Protein AF-A0AA40KAR6-F1 (afdb_monomer)

Secondary structure (DSSP, 8-state):
--EE-STHHHHSHHHHB--GGG-TT-GGGB-SSSTTPBPP-TTSEEBP-S--EEE--TTT--SSEEE-HHHHHHHHHHHHHHHHS--EEES--S--SSS--S-HHHHHHHTT-S-HHHHHHHHHHHHHTSSSEEE--TTGGGTPPPSSTT-GGGGGG----GGGGSSSSHHHHHHHHHHHHHHHHTT-HHHHS--EEEEEE-GGGTT-EEEEEE-SSSSPEEEEEE-SSSPPSSS-EE-TT-TTTTSS--EETTTTEE--TTTTTEE---TT-EEEEE----

Solvent-accessible surface area (backbone atoms only — not comparable to full-atom values): 16165 Å² total; per-residue (Å²): 134,68,49,44,88,60,72,49,73,78,80,41,32,84,56,35,31,53,58,28,92,82,35,81,90,42,74,69,20,38,42,95,90,42,91,88,37,69,49,75,30,88,92,38,43,28,53,27,55,86,56,69,43,71,32,71,38,90,87,83,68,48,70,68,39,78,38,33,53,34,52,55,50,51,49,53,51,48,53,48,38,67,73,77,39,61,58,80,41,61,89,49,65,82,58,51,86,70,84,89,47,51,43,64,37,47,46,37,48,77,68,70,46,83,59,49,70,45,52,49,52,30,52,50,50,52,49,60,69,38,71,44,41,66,48,78,45,87,44,52,57,39,42,38,67,62,83,56,68,89,43,55,83,43,53,77,73,52,73,73,63,65,69,65,38,71,69,82,44,69,27,32,52,38,31,54,50,46,53,50,45,52,58,45,36,79,68,39,66,24,52,76,34,79,44,71,48,78,75,38,64,40,60,94,61,76,49,32,34,39,30,33,38,24,23,86,62,96,50,32,35,38,40,39,38,27,71,39,98,54,57,53,76,74,80,45,44,73,55,67,87,55,85,68,40,88,47,73,66,31,26,37,63,87,80,71,37,79,37,61,42,92,46,59,55,43,40,67,46,48,38,40,33,64,49,42,33,30,54,68,77,136

Structure (mmCIF, N/CA/C/O backbone):
data_AF-A0AA40KAR6-F1
#
_entry.id   AF-A0AA40KAR6-F1
#
loop_
_atom_site.group_PDB
_atom_site.id
_atom_site.type_symbol
_atom_site.label_atom_id
_atom_site.label_alt_id
_atom_site.label_comp_id
_atom_site.label_asym_id
_atom_site.label_entity_id
_atom_site.label_seq_id
_atom_site.pdbx_PDB_ins_code
_atom_site.Cartn_x
_atom_site.Cartn_y
_atom_site.Cartn_z
_atom_site.occupancy
_atom_site.B_iso_or_equiv
_atom_site.auth_seq_id
_atom_site.auth_comp_id
_atom_site.auth_asym_id
_atom_site.auth_atom_id
_atom_site.pdbx_PDB_model_num
ATOM 1 N N . MET A 1 1 ? 17.060 -11.496 -14.391 1.00 62.03 1 MET A N 1
ATOM 2 C CA . MET A 1 1 ? 18.210 -10.588 -14.177 1.00 62.03 1 MET A CA 1
ATOM 3 C C . MET A 1 1 ? 19.074 -10.667 -15.422 1.00 62.03 1 MET A C 1
ATOM 5 O O . MET A 1 1 ? 19.171 -11.754 -15.950 1.00 62.03 1 MET A O 1
ATOM 9 N N . ALA A 1 2 ? 19.630 -9.578 -15.951 1.00 75.81 2 ALA A N 1
ATOM 10 C CA . ALA A 1 2 ? 20.396 -9.652 -17.203 1.00 75.81 2 ALA A CA 1
ATOM 11 C C . ALA A 1 2 ? 21.908 -9.824 -16.958 1.00 75.81 2 ALA A C 1
ATOM 13 O O . ALA A 1 2 ? 22.573 -10.569 -17.665 1.00 75.81 2 ALA A O 1
ATOM 14 N N . PHE A 1 3 ? 22.475 -9.224 -15.923 1.00 84.75 3 PHE A N 1
ATOM 15 C CA . PHE A 1 3 ? 23.925 -9.221 -15.693 1.00 84.75 3 PHE A CA 1
ATOM 16 C C . PHE A 1 3 ? 24.245 -9.419 -14.210 1.00 84.75 3 PHE A C 1
ATOM 18 O O . PHE A 1 3 ? 23.369 -9.246 -13.360 1.00 84.75 3 PHE A O 1
ATOM 25 N N . GLY A 1 4 ? 25.473 -9.840 -13.907 1.00 84.50 4 GLY A N 1
ATOM 26 C CA . GLY A 1 4 ? 25.917 -10.183 -12.554 1.00 84.50 4 GLY A CA 1
ATOM 27 C C . GLY A 1 4 ? 27.333 -9.702 -12.230 1.00 84.50 4 GLY A C 1
ATOM 28 O O . GLY A 1 4 ? 28.161 -9.490 -13.115 1.00 84.50 4 GLY A O 1
ATOM 29 N N . HIS A 1 5 ? 27.598 -9.529 -10.933 1.00 85.44 5 HIS A N 1
ATOM 30 C CA . HIS A 1 5 ? 28.912 -9.218 -10.350 1.00 85.44 5 HIS A CA 1
ATOM 31 C C . HIS A 1 5 ? 29.310 -10.257 -9.292 1.00 85.44 5 HIS A C 1
ATOM 33 O O . HIS A 1 5 ? 29.862 -9.949 -8.236 1.00 85.44 5 HIS A O 1
ATOM 39 N N . ASP A 1 6 ? 28.987 -11.510 -9.560 1.00 87.56 6 ASP A N 1
ATOM 40 C CA . ASP A 1 6 ? 29.194 -12.626 -8.653 1.00 87.56 6 ASP A CA 1
ATOM 41 C C . ASP A 1 6 ? 30.581 -13.286 -8.849 1.00 87.56 6 ASP A C 1
ATOM 43 O O . ASP A 1 6 ? 31.326 -12.943 -9.775 1.00 87.56 6 ASP A O 1
ATOM 47 N N . PRO A 1 7 ? 30.980 -14.218 -7.963 1.00 91.06 7 PRO A N 1
ATOM 48 C CA . PRO A 1 7 ? 32.263 -14.910 -8.068 1.00 91.06 7 PRO A CA 1
ATOM 49 C C . PRO A 1 7 ? 32.433 -15.796 -9.313 1.00 91.06 7 PRO A C 1
ATOM 51 O O . PRO A 1 7 ? 33.578 -16.049 -9.700 1.00 91.06 7 PRO A O 1
ATOM 54 N N . TYR A 1 8 ? 31.356 -16.264 -9.962 1.00 90.94 8 TYR A N 1
ATOM 55 C CA . TYR A 1 8 ? 31.450 -17.193 -11.098 1.00 90.94 8 TYR A CA 1
ATOM 56 C C . TYR A 1 8 ? 32.102 -16.569 -12.326 1.00 90.94 8 TYR A C 1
ATOM 58 O O . TYR A 1 8 ? 32.695 -17.297 -13.125 1.00 90.94 8 TYR A O 1
ATOM 66 N N . ARG A 1 9 ? 32.150 -15.235 -12.405 1.00 91.12 9 ARG A N 1
ATOM 67 C CA . ARG A 1 9 ? 32.967 -14.521 -13.395 1.00 91.12 9 ARG A CA 1
ATOM 68 C C . ARG A 1 9 ? 34.464 -14.863 -13.334 1.00 91.12 9 ARG A C 1
ATOM 70 O O . ARG A 1 9 ? 35.171 -14.668 -14.314 1.00 91.12 9 ARG A O 1
ATOM 77 N N . HIS A 1 10 ? 34.959 -15.372 -12.206 1.00 91.69 10 HIS A N 1
ATOM 78 C CA . HIS A 1 10 ? 36.377 -15.714 -12.030 1.00 91.69 10 HIS A CA 1
ATOM 79 C C . HIS A 1 10 ? 36.638 -17.217 -12.046 1.00 91.69 10 HIS A C 1
ATOM 81 O O . HIS A 1 10 ? 37.692 -17.647 -12.503 1.00 91.69 10 HIS A O 1
ATOM 87 N N . ILE A 1 11 ? 35.693 -18.014 -11.544 1.00 91.31 11 ILE A N 1
ATOM 88 C CA . ILE A 1 11 ? 35.909 -19.452 -11.315 1.00 91.31 11 ILE A CA 1
ATOM 89 C C . ILE A 1 11 ? 35.254 -20.353 -12.366 1.00 91.31 11 ILE A C 1
ATOM 91 O O . ILE A 1 11 ? 35.707 -21.475 -12.565 1.00 91.31 11 ILE A O 1
ATOM 95 N N . ALA A 1 12 ? 34.198 -19.889 -13.040 1.00 90.81 12 ALA A N 1
ATOM 96 C CA . ALA A 1 12 ? 33.416 -20.707 -13.967 1.00 90.81 12 ALA A CA 1
ATOM 97 C C . ALA A 1 12 ? 32.791 -19.857 -15.087 1.00 90.81 12 ALA A C 1
ATOM 99 O O . ALA A 1 12 ? 31.635 -20.059 -15.463 1.00 90.81 12 ALA A O 1
ATOM 100 N N . TYR A 1 13 ? 33.561 -18.903 -15.628 1.00 93.12 13 TYR A N 1
ATOM 101 C CA . TYR A 1 13 ? 33.047 -17.870 -16.533 1.00 93.12 13 TYR A CA 1
ATOM 102 C C . TYR A 1 13 ? 32.235 -18.451 -17.690 1.00 93.12 13 TYR A C 1
ATOM 104 O O . TYR A 1 13 ? 31.084 -18.089 -17.863 1.00 93.12 13 TYR A O 1
ATOM 112 N N . GLN A 1 14 ? 32.788 -19.401 -18.444 1.00 91.62 14 GLN A N 1
ATOM 113 C CA . GLN A 1 14 ? 32.118 -19.954 -19.627 1.00 91.62 14 GLN A CA 1
ATOM 114 C C . GLN A 1 14 ? 30.853 -20.764 -19.306 1.00 91.62 14 GLN A C 1
ATOM 116 O O . GLN A 1 14 ? 30.063 -21.023 -20.206 1.00 91.62 14 GLN A O 1
ATOM 121 N N . GLN A 1 15 ? 30.650 -21.179 -18.052 1.00 91.38 15 GLN A N 1
ATOM 122 C CA . GLN A 1 15 ? 29.442 -21.903 -17.645 1.00 91.38 15 GLN A CA 1
ATOM 123 C C . GLN A 1 15 ? 28.295 -20.954 -17.280 1.00 91.38 15 GLN A C 1
ATOM 125 O O . GLN A 1 15 ? 27.135 -21.282 -17.519 1.00 91.38 15 GLN A O 1
ATOM 130 N N . PHE A 1 16 ? 28.615 -19.789 -16.710 1.00 93.19 16 PHE A N 1
ATOM 131 C CA . PHE A 1 16 ? 27.631 -18.855 -16.152 1.00 93.19 16 PHE A CA 1
ATOM 132 C C . PHE A 1 16 ? 27.478 -17.563 -16.950 1.00 93.19 16 PHE A C 1
ATOM 134 O O . PHE A 1 16 ? 26.395 -16.990 -17.012 1.00 93.19 16 PHE A O 1
ATOM 141 N N . HIS A 1 17 ? 28.542 -17.110 -17.596 1.00 94.75 17 HIS A N 1
ATOM 142 C CA . HIS A 1 17 ? 28.600 -15.843 -18.303 1.00 94.75 17 HIS A CA 1
ATOM 143 C C . HIS A 1 17 ? 29.025 -16.039 -19.756 1.00 94.75 17 HIS A C 1
ATOM 145 O O . HIS A 1 17 ? 29.514 -17.092 -20.187 1.00 94.75 17 HIS A O 1
ATOM 151 N N . LEU A 1 18 ? 28.806 -14.994 -20.537 1.00 93.38 18 LEU A N 1
ATOM 152 C CA . LEU A 1 18 ? 29.272 -14.903 -21.907 1.00 93.38 18 LEU A CA 1
ATOM 153 C C . LEU A 1 18 ? 29.832 -13.518 -22.177 1.00 93.38 18 LEU A C 1
ATOM 155 O O . LEU A 1 18 ? 29.497 -12.556 -21.486 1.00 93.38 18 LEU A O 1
ATOM 159 N N . ARG A 1 19 ? 30.639 -13.429 -23.235 1.00 92.00 19 ARG A N 1
ATOM 160 C CA . ARG A 1 19 ? 31.070 -12.156 -23.816 1.00 92.00 19 ARG A CA 1
ATOM 161 C C . ARG A 1 19 ? 30.322 -11.963 -25.128 1.00 92.00 19 ARG A C 1
ATOM 163 O O . ARG A 1 19 ? 30.767 -12.489 -26.148 1.00 92.00 19 ARG A O 1
ATOM 170 N N . PRO A 1 20 ? 29.209 -11.210 -25.137 1.00 92.62 20 PRO A N 1
ATOM 171 C CA . PRO A 1 20 ? 28.358 -11.111 -26.315 1.00 92.62 20 PRO A CA 1
ATOM 172 C C . PRO A 1 20 ? 29.084 -10.714 -27.616 1.00 92.62 20 PRO A C 1
ATOM 174 O O . PRO A 1 20 ? 28.835 -11.353 -28.636 1.00 92.62 20 PRO A O 1
ATOM 177 N N . PRO A 1 21 ? 30.057 -9.771 -27.619 1.00 90.81 21 PRO A N 1
ATOM 178 C CA . PRO A 1 21 ? 30.789 -9.424 -28.842 1.00 90.81 21 PRO A CA 1
ATOM 179 C C . PRO A 1 21 ? 31.661 -10.549 -29.416 1.00 90.81 21 PRO A C 1
ATOM 181 O O . PRO A 1 21 ? 32.015 -10.500 -30.590 1.00 90.81 21 PRO A O 1
ATOM 184 N N . THR A 1 22 ? 32.047 -11.539 -28.605 1.00 92.00 22 THR A N 1
ATOM 185 C CA . THR A 1 22 ? 32.903 -12.655 -29.039 1.00 92.00 22 THR A CA 1
ATOM 186 C C . THR A 1 22 ? 32.115 -13.926 -29.345 1.00 92.00 22 THR A C 1
ATOM 188 O O . THR A 1 22 ? 32.706 -14.918 -29.756 1.00 92.00 22 THR A O 1
ATOM 191 N N . GLU A 1 23 ? 30.799 -13.916 -29.131 1.00 92.75 23 GLU A N 1
ATOM 192 C CA . GLU A 1 23 ? 29.922 -15.079 -29.287 1.00 92.75 23 GLU A CA 1
ATOM 193 C C . GLU A 1 23 ? 28.696 -14.743 -30.161 1.00 92.75 23 GLU A C 1
ATOM 195 O O . GLU A 1 23 ? 27.560 -14.859 -29.699 1.00 92.75 23 GLU A O 1
ATOM 200 N N . PRO A 1 24 ? 28.886 -14.310 -31.423 1.00 89.94 24 PRO A N 1
ATOM 201 C CA . PRO A 1 24 ? 27.789 -13.859 -32.286 1.00 89.94 24 PRO A CA 1
ATOM 202 C C . PRO A 1 24 ? 26.803 -14.976 -32.662 1.00 89.94 24 PRO A C 1
ATOM 204 O O . PRO A 1 24 ? 25.654 -14.704 -32.979 1.00 89.94 24 PRO A O 1
ATOM 207 N N . ASP A 1 25 ? 27.214 -16.241 -32.595 1.00 90.62 25 ASP A N 1
ATOM 208 C CA . ASP A 1 25 ? 26.329 -17.372 -32.898 1.00 90.62 25 ASP A CA 1
ATOM 209 C C . ASP A 1 25 ? 25.508 -17.829 -31.681 1.00 90.62 25 ASP A C 1
ATOM 211 O O . ASP A 1 25 ? 24.681 -18.733 -31.794 1.00 90.62 25 ASP A O 1
ATOM 215 N N . ASN A 1 26 ? 25.729 -17.226 -30.506 1.00 90.44 26 ASN A N 1
ATOM 216 C CA . ASN A 1 26 ? 24.999 -17.546 -29.287 1.00 90.44 26 ASN A CA 1
ATOM 217 C C . ASN A 1 26 ? 23.752 -16.647 -29.161 1.00 90.44 26 ASN A C 1
ATOM 219 O O . ASN A 1 26 ? 23.899 -15.434 -29.003 1.00 90.44 26 ASN A O 1
ATOM 223 N N . PRO A 1 27 ? 22.527 -17.207 -29.162 1.00 90.38 27 PRO A N 1
ATOM 224 C CA . PRO A 1 27 ? 21.303 -16.447 -28.914 1.00 90.38 27 PRO A CA 1
ATOM 225 C C . PRO A 1 27 ? 21.329 -15.600 -27.633 1.00 90.38 27 PRO A C 1
ATOM 227 O O . PRO A 1 27 ? 20.766 -14.508 -27.626 1.00 90.38 27 PRO A O 1
ATOM 230 N N . ASP A 1 28 ? 22.025 -16.044 -26.579 1.00 91.00 28 ASP A N 1
ATOM 231 C CA . ASP A 1 28 ? 22.147 -15.287 -25.325 1.00 91.00 28 ASP A CA 1
ATOM 232 C C . ASP A 1 28 ? 22.946 -13.985 -25.468 1.00 91.00 28 ASP A C 1
ATOM 234 O O . ASP A 1 28 ? 22.913 -13.158 -24.553 1.00 91.00 28 ASP A O 1
ATOM 238 N N . SER A 1 29 ? 23.665 -13.788 -26.580 1.00 92.25 29 SER A N 1
ATOM 239 C CA . SER A 1 29 ? 24.416 -12.564 -26.8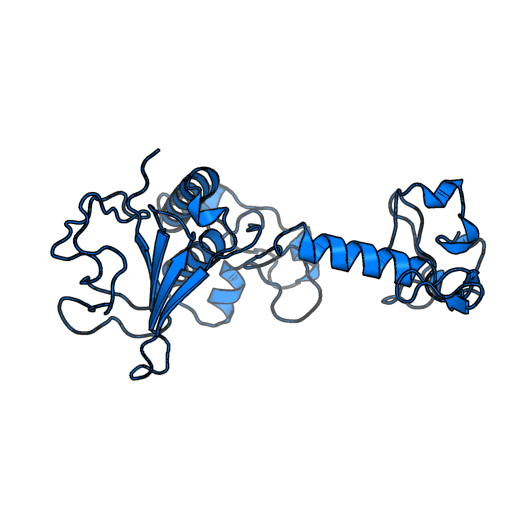83 1.00 92.25 29 SER A CA 1
ATOM 240 C C . SER A 1 29 ? 23.518 -11.390 -27.261 1.00 92.25 29 SER A C 1
ATOM 242 O O . SER A 1 29 ? 24.000 -10.260 -27.310 1.00 92.25 29 SER A O 1
ATOM 244 N N . TYR A 1 30 ? 22.229 -11.621 -27.510 1.00 91.00 30 TYR A N 1
ATOM 245 C CA . TYR A 1 30 ? 21.322 -10.617 -28.059 1.00 91.00 30 TYR A CA 1
ATOM 246 C C . TYR A 1 30 ? 20.224 -10.210 -27.077 1.00 91.00 30 TYR A C 1
ATOM 248 O O . TYR A 1 30 ? 19.789 -10.993 -26.234 1.00 91.00 30 TYR A O 1
ATOM 256 N N . GLN A 1 31 ? 19.809 -8.946 -27.154 1.00 85.38 31 GLN A N 1
ATOM 257 C CA . GLN A 1 31 ? 18.706 -8.407 -26.365 1.00 85.38 31 GLN A CA 1
ATOM 258 C C . GLN A 1 31 ? 17.380 -9.054 -26.791 1.00 85.38 31 GLN A C 1
ATOM 260 O O . GLN A 1 31 ? 17.173 -9.370 -27.962 1.00 85.38 31 GLN A O 1
ATOM 265 N N . SER A 1 32 ? 16.476 -9.267 -25.834 1.00 78.44 32 SER A N 1
ATOM 266 C CA . SER A 1 32 ? 15.191 -9.938 -26.077 1.00 78.44 32 SER A CA 1
ATOM 267 C C . SER A 1 32 ? 14.148 -9.051 -26.763 1.00 78.44 32 SER A C 1
ATOM 269 O O . SER A 1 32 ? 13.213 -9.564 -27.370 1.00 78.44 32 SER A O 1
ATOM 271 N N . ASP A 1 33 ? 14.284 -7.734 -26.644 1.00 73.31 33 ASP A N 1
ATOM 272 C CA . ASP A 1 33 ? 13.344 -6.708 -27.106 1.00 73.31 33 ASP A CA 1
ATOM 273 C C . ASP A 1 33 ? 13.806 -5.991 -28.387 1.00 73.31 33 ASP A C 1
ATOM 275 O O . ASP A 1 33 ? 13.022 -5.273 -29.011 1.00 73.31 33 ASP A O 1
ATOM 279 N N . ALA A 1 34 ? 15.048 -6.220 -28.823 1.00 73.62 34 ALA A N 1
ATOM 280 C CA . ALA A 1 34 ? 15.631 -5.563 -29.984 1.00 73.62 34 ALA A CA 1
ATOM 281 C C . ALA A 1 34 ? 16.362 -6.547 -30.911 1.00 73.62 34 ALA A C 1
ATOM 283 O O . ALA A 1 34 ? 17.260 -7.292 -30.518 1.00 73.62 34 ALA A O 1
ATOM 284 N N . ASN A 1 35 ? 15.993 -6.532 -32.196 1.00 81.19 35 ASN A N 1
ATOM 285 C CA . ASN A 1 35 ? 16.528 -7.471 -33.178 1.00 81.19 35 ASN A CA 1
ATOM 286 C C . ASN A 1 35 ? 18.020 -7.217 -33.448 1.00 81.19 35 ASN A C 1
ATOM 288 O O . ASN A 1 35 ? 18.395 -6.140 -33.911 1.00 81.19 35 ASN A O 1
ATOM 292 N N . ARG A 1 36 ? 18.852 -8.244 -33.224 1.00 81.56 36 ARG A N 1
ATOM 293 C CA . ARG A 1 36 ? 20.312 -8.239 -33.451 1.00 81.56 36 ARG A CA 1
ATOM 294 C C . ARG A 1 36 ? 21.086 -7.180 -32.659 1.00 81.56 36 ARG A C 1
ATOM 296 O O . ARG A 1 36 ? 22.212 -6.850 -33.029 1.00 81.56 36 ARG A O 1
ATOM 303 N N . VAL A 1 37 ? 20.527 -6.677 -31.561 1.00 88.12 37 VAL A N 1
ATOM 304 C CA . VAL A 1 37 ? 21.262 -5.791 -30.652 1.00 88.12 37 VAL A CA 1
ATOM 305 C C . VAL A 1 37 ? 22.027 -6.644 -29.649 1.00 88.12 37 VAL A C 1
ATOM 307 O O . VAL A 1 37 ? 21.436 -7.455 -28.942 1.00 88.12 37 VAL A O 1
ATOM 310 N N . ILE A 1 38 ? 23.351 -6.490 -29.624 1.00 90.44 38 ILE A N 1
ATOM 311 C CA . ILE A 1 38 ? 24.234 -7.214 -28.707 1.00 90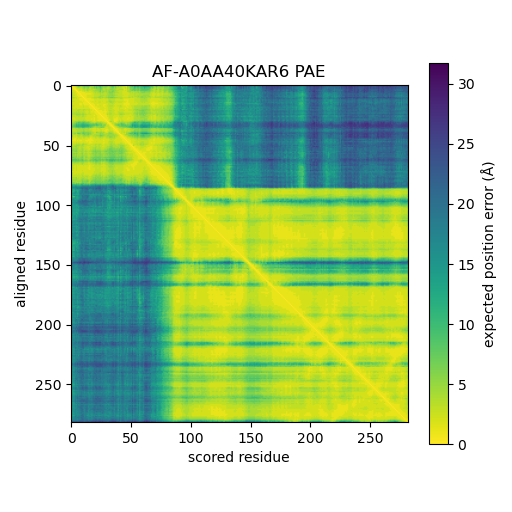.44 38 ILE A CA 1
ATOM 312 C C . ILE A 1 38 ? 24.001 -6.702 -27.283 1.00 90.44 38 ILE A C 1
ATOM 314 O O . ILE A 1 38 ? 23.936 -5.496 -27.056 1.00 90.44 38 ILE A O 1
ATOM 318 N N . ARG A 1 39 ? 23.896 -7.619 -26.321 1.00 89.44 39 ARG A N 1
ATOM 319 C CA . ARG A 1 39 ? 23.762 -7.276 -24.905 1.00 89.44 39 ARG A CA 1
ATOM 320 C C . ARG A 1 39 ? 25.033 -6.632 -24.382 1.00 89.44 39 ARG A C 1
ATOM 322 O O . ARG A 1 39 ? 26.135 -7.141 -24.576 1.00 89.44 39 ARG A O 1
ATOM 329 N N . ASP A 1 40 ? 24.855 -5.562 -23.635 1.00 83.75 40 ASP A N 1
ATOM 330 C CA . ASP A 1 40 ? 25.861 -5.003 -22.756 1.00 83.75 40 ASP A CA 1
ATOM 331 C C . ASP A 1 40 ? 25.630 -5.476 -21.313 1.00 83.75 40 ASP A C 1
ATOM 333 O O . ASP A 1 40 ? 24.564 -5.958 -20.920 1.00 83.75 40 ASP A O 1
ATOM 337 N N . GLY A 1 41 ? 26.697 -5.427 -20.522 1.00 78.88 41 GLY A N 1
ATOM 338 C CA . GLY A 1 41 ? 26.680 -5.882 -19.135 1.00 78.88 41 GLY A CA 1
ATOM 339 C C . GLY A 1 41 ? 26.312 -4.799 -18.119 1.00 78.88 41 GLY A C 1
ATOM 340 O O . GLY A 1 41 ? 26.227 -5.112 -16.937 1.00 78.88 41 GLY A O 1
ATOM 341 N N . PHE A 1 42 ? 26.142 -3.536 -18.544 1.00 79.75 42 PHE A N 1
ATOM 342 C CA . PHE A 1 42 ? 25.920 -2.368 -17.671 1.00 79.75 42 PHE A CA 1
ATOM 343 C C . PHE A 1 42 ? 26.844 -2.333 -16.436 1.00 79.75 42 PHE A C 1
ATOM 345 O O . PHE A 1 42 ? 26.407 -2.151 -15.302 1.00 79.75 42 PHE A O 1
ATOM 352 N N . GLY A 1 43 ? 28.144 -2.547 -16.656 1.00 78.25 43 GLY A N 1
ATOM 353 C CA . GLY A 1 43 ? 29.157 -2.634 -15.598 1.00 78.25 43 GLY A CA 1
ATOM 354 C C . GLY A 1 43 ? 29.415 -4.055 -15.084 1.00 78.25 43 GLY A C 1
ATOM 355 O O . GLY A 1 43 ? 30.526 -4.309 -14.631 1.00 78.25 43 GLY A O 1
ATOM 356 N N . GLY A 1 44 ? 28.461 -4.981 -15.230 1.00 86.31 44 GLY A N 1
ATOM 357 C CA . GLY A 1 44 ? 28.583 -6.405 -14.895 1.00 86.31 44 GLY A CA 1
ATOM 358 C C . GLY A 1 44 ? 28.858 -7.325 -16.091 1.00 86.31 44 GLY A C 1
ATOM 359 O O . GLY A 1 44 ? 29.166 -6.876 -17.193 1.00 86.31 44 GLY A O 1
ATOM 360 N N . GLU A 1 45 ? 28.734 -8.636 -15.864 1.00 91.38 45 GLU A N 1
ATOM 361 C CA . GLU A 1 45 ? 28.902 -9.675 -16.889 1.00 91.38 45 GLU A CA 1
ATOM 362 C C . GLU A 1 45 ? 27.538 -10.262 -17.304 1.00 91.38 45 GLU A C 1
ATOM 364 O O . GLU A 1 45 ? 26.765 -10.677 -16.430 1.00 91.38 45 GLU A O 1
ATOM 369 N N . PRO A 1 46 ? 27.212 -10.327 -18.609 1.00 93.06 46 PRO A N 1
ATOM 370 C CA . PRO A 1 46 ? 25.983 -10.952 -19.094 1.00 93.06 46 PRO A CA 1
ATOM 371 C C . PRO A 1 46 ? 25.890 -12.430 -18.703 1.00 93.06 46 PRO A C 1
ATOM 373 O O . PRO A 1 46 ? 26.838 -13.195 -18.882 1.00 93.06 46 PRO A O 1
ATOM 376 N N . TRP A 1 47 ? 24.730 -12.848 -18.194 1.00 93.94 47 TRP A N 1
ATOM 377 C CA . TRP A 1 47 ? 24.460 -14.256 -17.895 1.00 93.94 47 TRP A CA 1
ATOM 378 C C . TRP A 1 47 ? 24.197 -15.080 -19.154 1.00 93.94 47 TRP A C 1
ATOM 380 O O . TRP A 1 47 ? 23.490 -14.628 -20.062 1.00 93.94 47 TRP A O 1
ATOM 390 N N . ARG A 1 48 ? 24.716 -16.309 -19.138 1.00 93.06 48 ARG A N 1
ATOM 391 C CA . ARG A 1 48 ? 24.517 -17.364 -20.131 1.00 93.06 48 ARG A CA 1
ATOM 392 C C . ARG A 1 48 ? 23.463 -18.345 -19.650 1.00 93.06 48 ARG A C 1
ATOM 394 O O . ARG A 1 48 ? 23.644 -18.989 -18.623 1.00 93.06 48 ARG A O 1
ATOM 401 N N . TYR A 1 49 ? 22.388 -18.493 -20.397 1.00 92.06 49 TYR A N 1
ATOM 402 C CA . TYR A 1 49 ? 21.198 -19.232 -20.016 1.00 92.06 49 TYR A CA 1
ATOM 403 C C . TYR A 1 49 ? 21.006 -20.536 -20.779 1.00 92.06 49 TYR A C 1
ATOM 405 O O . TYR A 1 49 ? 20.632 -21.533 -20.166 1.00 92.06 49 TYR A O 1
ATOM 413 N N . ILE A 1 50 ? 21.298 -20.579 -22.077 1.00 90.31 50 ILE A N 1
ATOM 414 C CA . ILE A 1 50 ? 20.956 -21.748 -22.903 1.00 90.31 50 ILE A CA 1
ATOM 415 C C . ILE A 1 50 ? 22.033 -22.837 -22.919 1.00 90.31 50 ILE A C 1
ATOM 417 O O . ILE A 1 50 ? 21.787 -23.936 -23.410 1.00 90.31 50 ILE A O 1
ATOM 421 N N . GLN A 1 51 ? 23.229 -22.580 -22.383 1.00 88.75 51 GLN A N 1
ATOM 422 C CA . GLN A 1 51 ? 24.285 -23.593 -22.358 1.00 88.75 51 GLN A CA 1
ATOM 423 C C . GLN A 1 51 ? 23.990 -24.659 -21.310 1.00 88.75 51 GLN A C 1
ATOM 425 O O . GLN A 1 51 ? 23.951 -24.387 -20.111 1.00 88.75 51 GLN A O 1
ATOM 430 N N . SER A 1 52 ? 23.827 -25.888 -21.788 1.00 91.88 52 SER A N 1
ATOM 431 C CA . SER A 1 52 ? 23.770 -27.074 -20.945 1.00 91.88 52 SER A CA 1
ATOM 432 C C . SER A 1 52 ? 25.186 -27.525 -20.582 1.00 91.88 52 SER A C 1
ATOM 434 O O . SER A 1 52 ? 26.069 -27.579 -21.438 1.00 91.88 52 SER A O 1
ATOM 436 N N . THR A 1 53 ? 25.402 -27.857 -19.313 1.00 91.94 53 THR A N 1
ATOM 437 C CA . THR A 1 53 ? 26.669 -28.361 -18.777 1.00 91.94 53 THR A CA 1
ATOM 438 C C . THR A 1 53 ? 26.390 -29.641 -17.982 1.00 91.94 53 THR A C 1
ATOM 440 O O . THR A 1 53 ? 25.582 -29.595 -17.054 1.00 91.94 53 THR A O 1
ATOM 443 N N . PRO A 1 54 ? 27.028 -30.782 -18.307 1.00 93.75 54 PRO A N 1
ATOM 444 C CA . PRO A 1 54 ? 26.937 -31.993 -17.494 1.00 93.75 54 PRO A CA 1
ATOM 445 C C . PRO A 1 54 ? 27.607 -31.765 -16.135 1.00 93.75 54 PRO A C 1
ATOM 447 O O . PRO A 1 54 ? 28.830 -31.662 -16.052 1.00 93.75 54 PRO A O 1
ATOM 450 N N . THR A 1 55 ? 26.818 -31.648 -15.070 1.00 89.62 55 THR A N 1
ATOM 451 C CA . THR A 1 55 ? 27.325 -31.423 -13.708 1.00 89.62 55 THR A CA 1
ATOM 452 C C . THR A 1 55 ? 26.313 -31.917 -12.667 1.00 89.62 55 THR A C 1
ATOM 454 O O . THR A 1 55 ? 25.388 -32.661 -12.984 1.00 89.62 55 THR A O 1
ATOM 457 N N . TYR A 1 56 ? 26.537 -31.583 -11.403 1.00 89.94 56 TYR A N 1
ATOM 458 C CA . TYR A 1 56 ? 25.648 -31.877 -10.288 1.00 89.94 56 TYR A CA 1
ATOM 459 C C . TYR A 1 56 ? 24.350 -31.056 -10.367 1.00 89.94 56 TYR A C 1
ATOM 461 O O . TYR A 1 56 ? 24.392 -29.832 -10.514 1.00 89.94 56 TYR A O 1
ATOM 469 N N . HIS A 1 57 ? 23.198 -31.715 -10.232 1.00 89.19 57 HIS A N 1
ATOM 470 C CA . HIS A 1 57 ? 21.891 -31.073 -10.157 1.00 89.19 57 HIS A CA 1
ATOM 471 C C . HIS A 1 57 ? 21.610 -30.615 -8.720 1.00 89.19 57 HIS A C 1
ATOM 473 O O . HIS A 1 57 ? 21.405 -31.455 -7.842 1.00 89.19 57 HIS A O 1
ATOM 479 N N . PRO A 1 58 ? 21.521 -29.299 -8.453 1.00 84.69 58 PRO A N 1
ATOM 480 C CA . PRO A 1 58 ? 21.396 -28.794 -7.086 1.00 84.69 58 PRO A CA 1
ATOM 481 C C . PRO A 1 58 ? 20.083 -29.196 -6.404 1.00 84.69 58 PRO A C 1
ATOM 483 O O . PRO A 1 58 ? 20.052 -29.307 -5.186 1.00 84.69 58 PRO A O 1
ATOM 486 N N . GLU A 1 59 ? 19.030 -29.414 -7.202 1.00 85.31 59 GLU A N 1
ATOM 487 C CA . GLU A 1 59 ? 17.702 -29.924 -6.815 1.00 85.31 59 GLU A CA 1
ATOM 488 C C . GLU A 1 59 ? 17.700 -31.331 -6.202 1.00 85.31 59 GLU A C 1
ATOM 490 O O . GLU A 1 59 ? 17.361 -31.559 -5.044 1.00 85.31 59 GLU A O 1
ATOM 495 N N . THR A 1 60 ? 18.030 -32.300 -7.055 1.00 90.94 60 THR A N 1
ATOM 496 C CA . THR A 1 60 ? 17.873 -33.734 -6.804 1.00 90.94 60 THR A CA 1
ATOM 497 C C . THR A 1 60 ? 19.119 -34.375 -6.202 1.00 90.94 60 THR A C 1
ATOM 499 O O . THR A 1 60 ? 19.038 -35.472 -5.658 1.00 90.94 60 THR A O 1
ATOM 502 N N . GLY A 1 61 ? 20.274 -33.717 -6.312 1.00 91.12 61 GLY A N 1
ATOM 503 C CA . GLY A 1 61 ? 21.560 -34.268 -5.905 1.00 91.12 61 GLY A CA 1
ATOM 504 C C . GLY A 1 61 ? 22.221 -35.187 -6.935 1.00 91.12 61 GLY A C 1
ATOM 505 O O . GLY A 1 61 ? 23.281 -35.751 -6.666 1.00 91.12 61 GLY A O 1
ATOM 506 N N . GLU A 1 62 ? 21.623 -35.359 -8.114 1.00 94.00 62 GLU A N 1
ATOM 507 C CA . GLU A 1 62 ? 22.166 -36.236 -9.153 1.00 94.00 62 GLU A CA 1
ATOM 508 C C . GLU A 1 62 ? 23.438 -35.653 -9.780 1.00 94.00 62 GLU A C 1
ATOM 510 O O . GLU A 1 62 ? 23.503 -34.472 -10.117 1.00 94.00 62 GLU A O 1
ATOM 515 N N . GLY A 1 63 ? 24.466 -36.484 -9.955 1.00 91.50 63 GLY A N 1
ATOM 516 C CA . GLY A 1 63 ? 25.712 -36.102 -10.620 1.00 91.50 63 GLY A CA 1
ATOM 517 C C . GLY A 1 63 ? 25.668 -36.316 -12.134 1.00 91.50 63 GLY A C 1
ATOM 518 O O . GLY A 1 63 ? 24.985 -37.213 -12.619 1.00 91.50 63 GLY A O 1
ATOM 519 N N . HIS A 1 64 ? 26.472 -35.544 -12.873 1.00 90.19 64 HIS A N 1
ATOM 520 C CA . HIS A 1 64 ? 26.688 -35.705 -14.321 1.00 90.19 64 HIS A CA 1
ATOM 521 C C . HIS A 1 64 ? 25.427 -35.611 -15.202 1.00 90.19 64 HIS A C 1
ATOM 523 O O . HIS A 1 64 ? 25.398 -36.155 -16.307 1.00 90.19 64 HIS A O 1
ATOM 529 N N . VAL A 1 65 ? 24.411 -34.865 -14.770 1.00 93.94 65 VAL A N 1
ATOM 530 C CA . VAL A 1 65 ? 23.215 -34.596 -15.578 1.00 93.94 65 VAL A CA 1
ATOM 531 C C . VAL A 1 65 ? 23.316 -33.229 -16.265 1.00 93.94 65 VAL A C 1
ATOM 533 O O . VAL A 1 65 ? 23.974 -32.320 -15.747 1.00 93.94 65 VAL A O 1
ATOM 536 N N . PRO A 1 66 ? 22.715 -33.057 -17.456 1.00 94.31 66 PRO A N 1
ATOM 537 C CA . PRO A 1 66 ? 22.705 -31.772 -18.142 1.00 94.31 66 PRO A CA 1
ATOM 538 C C . PRO A 1 66 ? 21.897 -30.748 -17.341 1.00 94.31 66 PRO A C 1
ATOM 540 O O . PRO A 1 66 ? 20.698 -30.917 -17.129 1.00 94.31 66 PRO A O 1
ATOM 543 N N . VAL A 1 67 ? 22.548 -29.665 -16.924 1.00 93.81 67 VAL A N 1
ATOM 544 C CA . VAL A 1 67 ? 21.892 -28.518 -16.286 1.00 93.81 67 VAL A CA 1
ATOM 545 C C . VAL A 1 67 ? 22.319 -27.220 -16.952 1.00 93.81 67 VAL A C 1
ATOM 547 O O . VAL A 1 67 ? 23.433 -27.106 -17.456 1.00 93.81 67 VAL A O 1
ATOM 550 N N . HIS A 1 68 ? 21.438 -26.225 -16.918 1.00 94.88 68 HIS A N 1
ATOM 551 C CA . HIS A 1 68 ? 21.741 -24.848 -17.300 1.00 94.88 68 HIS A CA 1
ATOM 552 C C . HIS A 1 68 ? 22.214 -24.093 -16.048 1.00 94.88 68 HIS A C 1
ATOM 554 O O . HIS A 1 68 ? 21.367 -23.717 -15.227 1.00 94.88 68 HIS A O 1
ATOM 560 N N . PRO A 1 69 ? 23.533 -23.890 -15.836 1.00 92.69 69 PRO A N 1
ATOM 561 C CA . PRO A 1 69 ? 24.060 -23.482 -14.531 1.00 92.69 69 PRO A CA 1
ATOM 562 C C . PRO A 1 69 ? 23.478 -22.153 -14.046 1.00 92.69 69 PRO A C 1
ATOM 564 O O . PRO A 1 69 ? 23.049 -22.046 -12.896 1.00 92.69 69 PRO A O 1
ATOM 567 N N . SER A 1 70 ? 23.346 -21.169 -14.939 1.00 92.44 70 SER A N 1
ATOM 568 C CA . SER A 1 70 ? 22.725 -19.886 -14.604 1.00 92.44 70 SER A CA 1
ATOM 569 C C . SER A 1 70 ? 21.254 -20.023 -14.227 1.00 92.44 70 SER A C 1
ATOM 571 O O . SER A 1 70 ? 20.829 -19.357 -13.289 1.00 92.44 70 SER A O 1
ATOM 573 N N . TRP A 1 71 ? 20.461 -20.876 -14.885 1.00 91.69 71 TRP A N 1
ATOM 574 C CA . TRP A 1 71 ? 19.064 -21.093 -14.476 1.00 91.69 71 TRP A CA 1
ATOM 575 C C . TRP A 1 71 ? 18.982 -21.683 -13.079 1.00 91.69 71 TRP A C 1
ATOM 577 O O . TRP A 1 71 ? 18.232 -21.177 -12.247 1.00 91.69 71 TRP A O 1
ATOM 587 N N . ALA A 1 72 ? 19.781 -22.713 -12.808 1.00 91.25 72 ALA A N 1
ATOM 588 C CA . ALA A 1 72 ? 19.816 -23.350 -11.503 1.00 91.25 72 ALA A CA 1
ATOM 589 C C . ALA A 1 72 ? 20.252 -22.361 -10.406 1.00 91.25 72 ALA A C 1
ATOM 591 O O . ALA A 1 72 ? 19.613 -22.283 -9.357 1.00 91.25 72 ALA A O 1
ATOM 592 N N . PHE A 1 73 ? 21.269 -21.536 -10.679 1.00 90.06 73 PHE A N 1
ATOM 593 C CA . PHE A 1 73 ? 21.722 -20.490 -9.763 1.00 90.06 73 PHE A CA 1
ATOM 594 C C . PHE A 1 73 ? 20.648 -19.430 -9.496 1.00 90.06 73 PHE A C 1
ATOM 596 O O . PHE A 1 73 ? 20.359 -19.143 -8.337 1.00 90.06 73 PHE A O 1
ATOM 603 N N . HIS A 1 74 ? 20.007 -18.880 -10.532 1.00 89.94 74 HIS A N 1
ATOM 604 C CA . HIS A 1 74 ? 18.960 -17.869 -10.353 1.00 89.94 74 HIS A CA 1
ATOM 605 C C . HIS A 1 74 ? 17.728 -18.432 -9.652 1.00 89.94 74 HIS A C 1
ATOM 607 O O . HIS A 1 74 ? 17.118 -17.736 -8.850 1.00 89.94 74 HIS A O 1
ATOM 613 N N . ARG A 1 75 ? 17.371 -19.688 -9.926 1.00 88.06 75 ARG A N 1
ATOM 614 C CA . ARG A 1 75 ? 16.270 -20.387 -9.261 1.00 88.06 75 ARG A CA 1
ATOM 615 C C . ARG A 1 75 ? 16.560 -20.604 -7.780 1.00 88.06 75 ARG A C 1
ATOM 617 O O . ARG A 1 75 ? 15.703 -20.299 -6.960 1.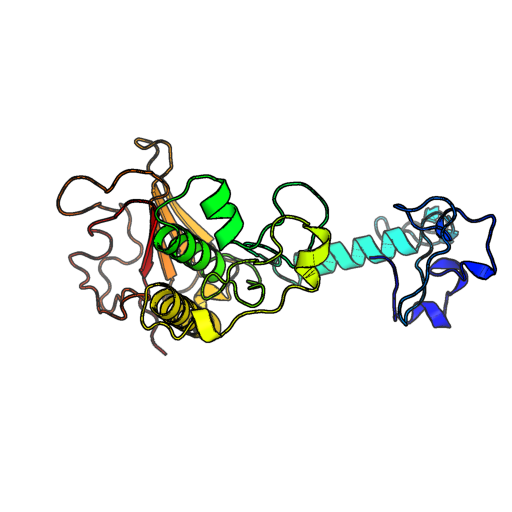00 88.06 75 ARG A O 1
ATOM 624 N N . ALA A 1 76 ? 17.768 -21.044 -7.429 1.00 85.00 76 ALA A N 1
ATOM 625 C CA . ALA A 1 76 ? 18.193 -21.153 -6.035 1.00 85.00 76 ALA A CA 1
ATOM 626 C C . ALA A 1 76 ? 18.227 -19.780 -5.345 1.00 85.00 76 ALA A C 1
ATOM 628 O O . ALA A 1 76 ? 17.767 -19.645 -4.214 1.00 85.00 76 ALA A O 1
ATOM 629 N N . HIS A 1 77 ? 18.715 -18.746 -6.037 1.00 82.19 77 HIS A N 1
ATOM 630 C CA . HIS A 1 77 ? 18.731 -17.383 -5.514 1.00 82.19 77 HIS A CA 1
ATOM 631 C C . HIS A 1 77 ? 17.320 -16.822 -5.330 1.00 82.19 77 HIS A C 1
ATOM 633 O O . HIS A 1 77 ? 17.069 -16.166 -4.331 1.00 82.19 77 HIS A O 1
ATOM 639 N N . LEU A 1 78 ? 16.391 -17.110 -6.245 1.00 80.62 78 LEU A N 1
ATOM 640 C CA . LEU A 1 78 ? 14.984 -16.738 -6.125 1.00 80.62 78 LEU A CA 1
ATOM 641 C C . LEU A 1 78 ? 14.315 -17.479 -4.968 1.00 80.62 78 LEU A C 1
ATOM 643 O O . LEU A 1 78 ? 13.625 -16.845 -4.187 1.00 80.62 78 LEU A O 1
ATOM 647 N N . ALA A 1 79 ? 14.537 -18.787 -4.831 1.00 78.94 79 ALA A N 1
ATOM 648 C CA . ALA A 1 79 ? 13.987 -19.572 -3.728 1.00 78.94 79 ALA A CA 1
ATOM 649 C C . ALA A 1 79 ? 14.492 -19.052 -2.379 1.00 78.94 79 ALA A C 1
ATOM 651 O O . ALA A 1 79 ? 13.693 -18.771 -1.491 1.00 78.94 79 ALA A O 1
ATOM 652 N N . ARG A 1 80 ? 15.807 -18.831 -2.262 1.00 74.81 80 ARG A N 1
ATOM 653 C CA . ARG A 1 80 ? 16.399 -18.175 -1.098 1.00 74.81 80 ARG A CA 1
ATOM 654 C C . ARG A 1 80 ? 15.808 -16.788 -0.905 1.00 74.81 80 ARG A C 1
ATOM 656 O O . ARG A 1 80 ? 15.490 -16.427 0.213 1.00 74.81 80 ARG A O 1
ATOM 663 N N . TRP A 1 81 ? 15.641 -16.015 -1.975 1.00 72.19 81 TRP A N 1
ATOM 664 C CA . TRP A 1 81 ? 15.125 -14.665 -1.849 1.00 72.19 81 TRP A CA 1
ATOM 665 C C . TRP A 1 81 ? 13.687 -14.648 -1.365 1.00 72.19 81 TRP A C 1
ATOM 667 O O . TRP A 1 81 ? 13.381 -13.908 -0.455 1.00 72.19 81 TRP A O 1
ATOM 677 N N . MET A 1 82 ? 12.830 -15.508 -1.896 1.00 71.00 82 MET A N 1
ATOM 678 C CA . MET A 1 82 ? 11.442 -15.623 -1.459 1.00 71.00 82 MET A CA 1
ATOM 679 C C . MET A 1 82 ? 11.307 -16.172 -0.036 1.00 71.00 82 MET A C 1
ATOM 681 O O . MET A 1 82 ? 10.317 -15.880 0.626 1.00 71.00 82 MET A O 1
ATOM 685 N N . ASN A 1 83 ? 12.262 -16.988 0.410 1.00 69.06 83 ASN A N 1
ATOM 686 C CA . ASN A 1 83 ? 12.249 -17.598 1.735 1.00 69.06 83 ASN A CA 1
ATOM 687 C C . ASN A 1 83 ? 12.887 -16.705 2.812 1.00 69.06 83 ASN A C 1
ATOM 689 O O . ASN A 1 83 ? 12.425 -16.684 3.946 1.00 69.06 83 ASN A O 1
ATOM 693 N N . ASP A 1 84 ? 13.941 -15.974 2.451 1.00 65.44 84 ASP A N 1
ATOM 694 C CA . ASP A 1 84 ? 14.747 -15.171 3.373 1.00 65.44 84 ASP A CA 1
ATOM 695 C C . ASP A 1 84 ? 14.405 -13.670 3.287 1.00 65.44 84 ASP A C 1
ATOM 697 O O . ASP A 1 84 ? 14.684 -12.920 4.223 1.00 65.44 84 ASP A O 1
ATOM 701 N N . PHE A 1 85 ? 13.826 -13.205 2.172 1.00 61.38 85 PHE A N 1
ATOM 702 C CA . PHE A 1 85 ? 13.445 -11.810 1.947 1.00 61.38 85 PHE A CA 1
ATOM 703 C C . PHE A 1 85 ? 11.953 -11.692 1.622 1.00 61.38 85 PHE A C 1
ATOM 705 O O . PHE A 1 85 ? 11.422 -12.244 0.659 1.00 61.38 85 PHE A O 1
ATOM 712 N N . ALA A 1 86 ? 11.259 -10.900 2.432 1.00 69.94 86 ALA A N 1
ATOM 713 C CA . ALA A 1 86 ? 9.843 -10.649 2.246 1.00 69.94 86 ALA A CA 1
ATOM 714 C C . ALA A 1 86 ? 9.595 -9.884 0.927 1.00 69.94 86 ALA A C 1
ATOM 716 O O . ALA A 1 86 ? 10.346 -8.965 0.581 1.00 69.94 86 ALA A O 1
ATOM 717 N N . ALA A 1 87 ? 8.526 -10.241 0.204 1.00 82.75 87 ALA A N 1
ATOM 718 C CA . ALA A 1 87 ? 8.178 -9.661 -1.096 1.00 82.75 87 ALA A CA 1
ATOM 719 C C . ALA A 1 87 ? 8.220 -8.122 -1.094 1.00 82.75 87 ALA A C 1
ATOM 721 O O . ALA A 1 87 ? 7.762 -7.478 -0.146 1.00 82.75 87 ALA A O 1
ATOM 722 N N . VAL A 1 88 ? 8.742 -7.523 -2.171 1.00 88.31 88 VAL A N 1
ATOM 723 C CA . VAL A 1 88 ? 8.696 -6.066 -2.353 1.00 88.31 88 VAL A CA 1
ATOM 724 C C . VAL A 1 88 ? 7.306 -5.678 -2.835 1.00 88.31 88 VAL A C 1
ATOM 726 O O . VAL A 1 88 ? 6.923 -5.967 -3.967 1.00 88.31 88 VAL A O 1
ATOM 729 N N . ASN A 1 89 ? 6.561 -5.001 -1.969 1.00 92.88 89 ASN A N 1
ATOM 730 C CA . ASN A 1 89 ? 5.238 -4.478 -2.275 1.00 92.88 89 ASN A CA 1
ATOM 731 C C . ASN A 1 89 ? 5.363 -3.026 -2.718 1.00 92.88 89 ASN A C 1
ATOM 733 O O . ASN A 1 89 ? 6.084 -2.255 -2.093 1.00 92.88 89 ASN A O 1
ATOM 737 N N . TYR A 1 90 ? 4.634 -2.628 -3.752 1.00 94.69 90 TYR A N 1
ATOM 738 C CA . TYR A 1 90 ? 4.618 -1.249 -4.233 1.00 94.69 90 TYR A CA 1
ATOM 739 C C . TYR A 1 90 ? 3.260 -0.901 -4.840 1.00 94.69 90 TYR A C 1
ATOM 741 O O . TYR A 1 90 ? 2.495 -1.793 -5.210 1.00 94.69 90 TYR A O 1
ATOM 749 N N . ILE A 1 91 ? 2.953 0.396 -4.922 1.00 95.12 91 ILE A N 1
ATOM 750 C CA . ILE A 1 91 ? 1.720 0.896 -5.549 1.00 95.12 91 ILE A CA 1
ATOM 751 C C . ILE A 1 91 ? 1.969 1.145 -7.040 1.00 95.12 91 ILE A C 1
ATOM 753 O O . ILE A 1 91 ? 1.264 0.589 -7.881 1.00 95.12 91 ILE A O 1
ATOM 757 N N . THR A 1 92 ? 3.011 1.910 -7.375 1.00 92.06 92 THR A N 1
ATOM 758 C CA . THR A 1 92 ? 3.577 1.974 -8.730 1.00 92.06 92 THR A CA 1
ATOM 759 C C . THR A 1 92 ? 5.102 1.820 -8.684 1.00 92.06 92 THR A C 1
ATOM 761 O O . THR A 1 92 ? 5.705 1.763 -7.613 1.00 92.06 92 THR A O 1
ATOM 764 N N . SER A 1 93 ? 5.735 1.666 -9.847 1.00 90.38 93 SER A N 1
ATOM 765 C CA . SER A 1 93 ? 7.191 1.534 -9.986 1.00 90.38 93 SER A CA 1
ATOM 766 C C . SER A 1 93 ? 7.732 2.555 -10.985 1.00 90.38 93 SER A C 1
ATOM 768 O O . SER A 1 93 ? 6.968 3.312 -11.582 1.00 90.38 93 SER A O 1
ATOM 770 N N . HIS A 1 94 ? 9.045 2.564 -11.208 1.00 86.75 94 HIS A N 1
ATOM 771 C CA . HIS A 1 94 ? 9.677 3.351 -12.271 1.00 86.75 94 HIS A CA 1
ATOM 772 C C . HIS A 1 94 ? 9.496 2.733 -13.669 1.00 86.75 94 HIS A C 1
ATOM 774 O O . HIS A 1 94 ? 9.859 3.364 -14.662 1.00 86.75 94 HIS A O 1
ATOM 780 N N . ASP A 1 95 ? 8.938 1.521 -13.761 1.00 85.56 95 ASP A N 1
ATOM 781 C CA . ASP A 1 95 ? 8.760 0.838 -15.039 1.00 85.56 95 ASP A CA 1
ATOM 782 C C . ASP A 1 95 ? 7.846 1.646 -15.958 1.00 85.56 95 ASP A C 1
ATOM 784 O O . ASP A 1 95 ? 6.898 2.307 -15.514 1.00 85.56 95 ASP A O 1
ATOM 788 N N . ILE A 1 96 ? 8.137 1.551 -17.250 1.00 80.81 96 ILE A N 1
ATOM 789 C CA . ILE A 1 96 ? 7.413 2.229 -18.331 1.00 80.81 96 ILE A CA 1
ATOM 790 C C . ILE A 1 96 ? 6.806 1.247 -19.331 1.00 80.81 96 ILE A C 1
ATOM 792 O O . ILE A 1 96 ? 5.952 1.626 -20.129 1.00 80.81 96 ILE A O 1
ATOM 796 N N . GLU A 1 97 ? 7.230 -0.014 -19.291 1.00 76.31 97 GLU A N 1
ATOM 797 C CA . GLU A 1 97 ? 6.774 -1.040 -20.217 1.00 76.31 97 GLU A CA 1
ATOM 798 C C . GLU A 1 97 ? 5.421 -1.612 -19.791 1.00 76.31 97 GLU A C 1
ATOM 800 O O . GLU A 1 97 ? 5.232 -2.064 -18.658 1.00 76.31 97 GLU A O 1
ATOM 805 N N . GLY A 1 98 ? 4.479 -1.628 -20.731 1.00 73.25 98 GLY A N 1
ATOM 806 C CA . GLY A 1 98 ? 3.169 -2.243 -20.558 1.00 73.25 98 GLY A CA 1
ATOM 807 C C . GLY A 1 98 ? 2.038 -1.260 -20.261 1.00 73.25 98 GLY A C 1
ATOM 808 O O . GLY A 1 98 ? 2.167 -0.041 -20.355 1.00 73.25 98 GLY A O 1
ATOM 809 N N . TRP A 1 99 ? 0.873 -1.827 -19.957 1.00 78.06 99 TRP A N 1
ATOM 810 C CA . TRP A 1 99 ? -0.357 -1.077 -19.729 1.00 78.06 99 TRP A CA 1
ATOM 811 C C . TRP A 1 99 ? -0.395 -0.473 -18.320 1.00 78.06 99 TRP A C 1
ATOM 813 O O . TRP A 1 99 ? -0.042 -1.142 -17.349 1.00 78.06 99 TRP A O 1
ATOM 823 N N . ARG A 1 100 ? -0.884 0.770 -18.217 1.00 84.31 100 ARG A N 1
ATOM 824 C CA . ARG A 1 100 ? -1.146 1.494 -16.958 1.00 84.31 100 ARG A CA 1
ATOM 825 C C . ARG A 1 100 ? 0.052 1.599 -16.014 1.00 84.31 100 ARG A C 1
ATOM 827 O O . ARG A 1 100 ? 0.008 1.189 -14.854 1.00 84.31 100 ARG A O 1
ATOM 834 N N . LYS A 1 101 ? 1.145 2.139 -16.550 1.00 87.94 101 LYS A N 1
ATOM 835 C CA . LYS A 1 101 ? 2.384 2.420 -15.821 1.00 87.94 101 LYS A CA 1
ATOM 836 C C . LYS A 1 101 ? 2.491 3.883 -15.394 1.00 87.94 101 LYS A C 1
ATOM 838 O O . LYS A 1 101 ? 3.588 4.354 -15.123 1.00 87.94 101 LYS A O 1
ATOM 843 N N . GLU A 1 102 ? 1.393 4.628 -15.326 1.00 89.56 102 GLU A N 1
ATOM 844 C CA . GLU A 1 102 ? 1.432 6.009 -14.853 1.00 89.56 102 GLU A CA 1
ATOM 845 C C . GLU A 1 102 ? 1.783 6.088 -13.353 1.00 89.56 102 GLU A C 1
ATOM 847 O O . GLU A 1 102 ? 1.649 5.111 -12.617 1.00 89.56 102 GLU A O 1
ATOM 852 N N . ARG A 1 103 ? 2.209 7.264 -12.869 1.00 92.25 103 ARG A N 1
ATOM 853 C CA . ARG A 1 103 ? 2.277 7.525 -11.418 1.00 92.25 103 ARG A CA 1
ATOM 854 C C . ARG A 1 103 ? 0.876 7.431 -10.796 1.00 92.25 103 ARG A C 1
ATOM 856 O O . ARG A 1 103 ? -0.118 7.708 -11.472 1.00 92.25 103 ARG A O 1
ATOM 863 N N . LEU A 1 104 ? 0.796 7.120 -9.498 1.00 94.44 104 LEU A N 1
ATOM 864 C CA . LEU A 1 104 ? -0.465 6.893 -8.774 1.00 94.44 104 LEU A CA 1
ATOM 865 C C . LEU A 1 104 ? -1.538 7.967 -9.034 1.00 94.44 104 LEU A C 1
ATOM 867 O O . LEU A 1 104 ? -2.701 7.636 -9.265 1.00 94.44 104 LEU A O 1
ATOM 871 N N . PHE A 1 105 ? -1.165 9.250 -9.021 1.00 95.06 105 PHE A N 1
ATOM 872 C CA . PHE A 1 105 ? -2.112 10.339 -9.276 1.00 95.06 105 PHE A CA 1
ATOM 873 C C . PHE A 1 105 ? -2.744 10.245 -10.664 1.00 95.06 105 PHE A C 1
ATOM 875 O O . PHE A 1 105 ? -3.968 10.255 -10.784 1.00 95.06 105 PHE A O 1
ATOM 882 N N . ASN A 1 106 ? -1.916 10.123 -11.702 1.00 93.12 106 ASN A N 1
ATOM 883 C CA . ASN A 1 106 ? -2.363 10.039 -13.087 1.00 93.12 106 ASN A CA 1
ATOM 884 C C . ASN A 1 106 ? -3.188 8.777 -13.321 1.00 93.12 106 ASN A C 1
ATOM 886 O O . ASN A 1 106 ? -4.223 8.869 -13.968 1.00 93.12 106 ASN A O 1
ATOM 890 N N . PHE A 1 107 ? -2.782 7.642 -12.747 1.00 93.38 107 PHE A N 1
ATOM 891 C CA . PHE A 1 107 ? -3.540 6.395 -12.814 1.00 93.38 107 PHE A CA 1
ATOM 892 C C . PHE A 1 107 ? -4.950 6.556 -12.233 1.00 93.38 107 PHE A C 1
ATOM 894 O O . PHE A 1 107 ? -5.936 6.157 -12.852 1.00 93.38 107 PHE A O 1
ATOM 901 N N . LEU A 1 108 ? -5.077 7.151 -11.043 1.00 95.00 108 LEU A N 1
ATOM 902 C CA . LEU A 1 108 ? -6.381 7.375 -10.417 1.00 95.00 108 LEU A CA 1
ATOM 903 C C . LEU A 1 108 ? -7.216 8.370 -11.236 1.00 95.00 108 LEU A C 1
ATOM 905 O O . LEU A 1 108 ? -8.376 8.090 -11.544 1.00 95.00 108 LEU A O 1
ATOM 909 N N . ALA A 1 109 ? -6.618 9.490 -11.644 1.00 93.75 109 ALA A N 1
ATOM 910 C CA . ALA A 1 109 ? -7.292 10.520 -12.426 1.00 93.75 109 ALA A CA 1
ATOM 911 C C . ALA A 1 109 ? -7.783 9.997 -13.788 1.00 93.75 109 ALA A C 1
ATOM 913 O O . ALA A 1 109 ? -8.946 10.206 -14.136 1.00 93.75 109 ALA A O 1
ATOM 914 N N . SER A 1 110 ? -6.946 9.258 -14.528 1.00 92.19 110 SER A N 1
ATOM 915 C CA . SER A 1 110 ? -7.306 8.655 -15.821 1.00 92.19 110 SER A CA 1
ATOM 916 C C . SER A 1 110 ? -8.382 7.575 -15.684 1.00 92.19 110 SER A C 1
ATOM 918 O O . SER A 1 110 ? -9.147 7.336 -16.615 1.00 92.19 110 SER A O 1
ATOM 920 N N . SER A 1 111 ? -8.517 6.988 -14.492 1.00 93.56 111 SER A N 1
ATOM 921 C CA . SER A 1 111 ? -9.584 6.039 -14.146 1.00 93.56 111 SER A CA 1
ATOM 922 C C . SER A 1 111 ? -10.895 6.711 -13.726 1.00 93.56 111 SER A C 1
ATOM 924 O O . SER A 1 111 ? -11.820 6.028 -13.289 1.00 93.56 111 SER A O 1
ATOM 926 N N . GLY A 1 112 ? -10.985 8.043 -13.797 1.00 95.19 112 GLY A N 1
ATOM 927 C CA . GLY A 1 112 ? -12.171 8.798 -13.392 1.00 95.19 112 GLY A CA 1
ATOM 928 C C . GLY A 1 112 ? -12.351 8.930 -11.875 1.00 95.19 112 GLY A C 1
ATOM 929 O O . GLY A 1 112 ? -13.414 9.360 -11.421 1.00 95.19 112 GLY A O 1
ATOM 930 N N . VAL A 1 113 ? -11.335 8.591 -11.074 1.00 96.12 113 VAL A N 1
ATOM 931 C CA . VAL A 1 113 ? -11.373 8.762 -9.617 1.00 96.12 113 VAL A CA 1
ATOM 932 C C . VAL A 1 113 ? -11.265 10.245 -9.282 1.00 96.12 113 VAL A C 1
ATOM 934 O O . VAL A 1 113 ? -10.250 10.887 -9.541 1.00 96.12 113 VAL A O 1
ATOM 937 N N . ARG A 1 114 ? -12.307 10.786 -8.646 1.00 92.94 114 ARG A N 1
ATOM 938 C CA . ARG A 1 114 ? -12.348 12.193 -8.212 1.00 92.94 114 ARG A CA 1
ATOM 939 C C . ARG A 1 114 ? -11.796 12.403 -6.804 1.00 92.94 114 ARG A C 1
ATOM 941 O O . ARG A 1 114 ? -11.305 13.481 -6.492 1.00 92.94 114 ARG A O 1
ATOM 948 N N . ASP A 1 115 ? -11.849 11.384 -5.950 1.00 95.06 115 ASP A N 1
ATOM 949 C CA . ASP A 1 115 ? -11.389 11.432 -4.561 1.00 95.06 115 ASP A CA 1
ATOM 950 C C . ASP A 1 115 ? -9.974 10.856 -4.387 1.00 95.06 115 ASP A C 1
ATOM 952 O O . ASP A 1 115 ? -9.710 10.049 -3.494 1.00 95.06 115 ASP A O 1
ATOM 956 N N . VAL A 1 116 ? -9.037 11.308 -5.230 1.00 96.12 116 VAL A N 1
ATOM 957 C CA . VAL A 1 116 ? -7.646 10.816 -5.296 1.00 96.12 116 VAL A CA 1
ATOM 958 C C . VAL A 1 116 ? -6.972 10.781 -3.925 1.00 96.12 116 VAL A C 1
ATOM 960 O O . VAL A 1 116 ? -6.399 9.762 -3.550 1.00 96.12 116 VAL A O 1
ATOM 963 N N . ALA A 1 117 ? -7.106 11.853 -3.138 1.00 95.75 117 ALA A N 1
ATOM 964 C CA . ALA A 1 117 ? -6.523 11.939 -1.800 1.00 95.75 117 ALA A CA 1
ATOM 965 C C . ALA A 1 117 ? -6.966 10.785 -0.883 1.00 95.75 117 ALA A C 1
ATOM 967 O O . ALA A 1 117 ? -6.178 10.289 -0.082 1.00 95.75 117 ALA A O 1
ATOM 968 N N . ARG A 1 118 ? -8.225 10.351 -0.998 1.00 96.94 118 ARG A N 1
ATOM 969 C CA . ARG A 1 118 ? -8.789 9.263 -0.196 1.00 96.94 118 ARG A CA 1
ATOM 970 C C . ARG A 1 118 ? -8.262 7.910 -0.665 1.00 96.94 118 ARG A C 1
ATOM 972 O O . ARG A 1 118 ? -7.769 7.139 0.152 1.00 96.94 118 ARG A O 1
ATOM 979 N N . ARG A 1 119 ? -8.285 7.660 -1.980 1.00 97.56 119 ARG A N 1
ATOM 980 C CA . ARG A 1 119 ? -7.738 6.425 -2.571 1.00 97.56 119 ARG A CA 1
ATOM 981 C C . ARG A 1 119 ? -6.254 6.252 -2.275 1.00 97.56 119 ARG A C 1
ATOM 983 O O . ARG A 1 119 ? -5.828 5.150 -1.952 1.00 97.56 119 ARG A O 1
ATOM 990 N N . ALA A 1 120 ? -5.489 7.338 -2.333 1.00 97.69 120 ALA A N 1
ATOM 991 C CA . ALA A 1 120 ? -4.072 7.327 -2.014 1.00 97.69 120 ALA A CA 1
ATOM 992 C C . ALA A 1 120 ? -3.818 6.982 -0.541 1.00 97.69 120 ALA A C 1
ATOM 994 O O . ALA A 1 120 ? -3.007 6.105 -0.259 1.00 97.69 120 ALA A O 1
ATOM 995 N N . ARG A 1 121 ? -4.549 7.598 0.404 1.00 97.81 121 ARG A N 1
ATOM 996 C CA . ARG A 1 121 ? -4.436 7.252 1.835 1.00 97.81 121 ARG A CA 1
ATOM 997 C C . ARG A 1 121 ? -4.715 5.774 2.082 1.00 97.81 121 ARG A C 1
ATOM 999 O O . ARG A 1 121 ? -3.932 5.130 2.770 1.00 97.81 121 ARG A O 1
ATOM 1006 N N . LEU A 1 122 ? -5.783 5.236 1.491 1.00 98.38 122 LEU A N 1
ATOM 1007 C CA . LEU A 1 122 ? -6.094 3.810 1.571 1.00 98.38 122 LEU A CA 1
ATOM 1008 C C . LEU A 1 122 ? -4.962 2.949 0.998 1.00 98.38 122 LEU A C 1
ATOM 1010 O O . LEU A 1 122 ? -4.526 2.013 1.659 1.00 98.38 122 LEU A O 1
ATOM 1014 N N . ALA A 1 123 ? -4.459 3.273 -0.196 1.00 98.12 123 ALA A N 1
ATOM 1015 C CA . ALA A 1 123 ? -3.374 2.523 -0.824 1.00 98.12 123 ALA A CA 1
ATOM 1016 C C . ALA A 1 123 ? -2.117 2.486 0.062 1.00 98.12 123 ALA A C 1
ATOM 1018 O O . ALA A 1 123 ? -1.543 1.419 0.269 1.00 98.12 123 ALA A O 1
ATOM 1019 N N . PHE A 1 124 ? -1.736 3.619 0.662 1.00 98.56 124 PHE A N 1
ATOM 1020 C CA . PHE A 1 124 ? -0.605 3.676 1.590 1.00 98.56 124 PHE A CA 1
ATOM 1021 C C . PHE A 1 124 ? -0.866 2.965 2.915 1.00 98.56 124 PHE A C 1
ATOM 1023 O O . PHE A 1 124 ? 0.053 2.352 3.453 1.00 98.56 124 PHE A O 1
ATOM 1030 N N . ALA A 1 125 ? -2.094 3.003 3.434 1.00 98.31 125 ALA A N 1
ATOM 1031 C CA . ALA A 1 125 ? -2.466 2.230 4.612 1.00 98.31 125 ALA A CA 1
ATOM 1032 C C . ALA A 1 125 ? -2.274 0.730 4.361 1.00 98.31 125 ALA A C 1
ATOM 1034 O O . ALA A 1 125 ? -1.639 0.052 5.165 1.00 98.31 125 ALA A O 1
ATOM 1035 N N . LEU A 1 126 ? -2.762 0.232 3.221 1.00 98.19 126 LEU A N 1
ATOM 1036 C CA . LEU A 1 126 ? -2.601 -1.162 2.807 1.00 98.19 126 LEU A CA 1
ATOM 1037 C C . LEU A 1 126 ? -1.124 -1.522 2.613 1.00 98.19 126 LEU A C 1
ATOM 1039 O O . LEU A 1 126 ? -0.659 -2.508 3.177 1.00 98.19 126 LEU A O 1
ATOM 1043 N N . LEU A 1 127 ? -0.370 -0.695 1.883 1.00 97.81 127 LEU A N 1
ATOM 1044 C CA . LEU A 1 127 ? 1.053 -0.916 1.623 1.00 97.81 127 LEU A CA 1
ATOM 1045 C C . LEU A 1 127 ? 1.878 -0.958 2.918 1.00 97.81 127 LEU A C 1
ATOM 1047 O O . LEU A 1 127 ? 2.688 -1.856 3.125 1.00 97.81 127 LEU A O 1
ATOM 1051 N N . LEU A 1 128 ? 1.682 0.011 3.812 1.00 97.75 128 LEU A N 1
ATOM 1052 C CA . LEU A 1 128 ? 2.492 0.146 5.026 1.00 97.75 128 LEU A CA 1
ATOM 1053 C C . LEU A 1 128 ? 2.051 -0.798 6.148 1.00 97.75 128 LEU A C 1
ATOM 1055 O O . LEU A 1 128 ? 2.755 -0.914 7.152 1.00 97.75 128 LEU A O 1
ATOM 1059 N N . THR A 1 129 ? 0.941 -1.516 5.969 1.00 97.00 129 THR A N 1
ATOM 1060 C CA . THR A 1 129 ? 0.463 -2.552 6.894 1.00 97.00 129 THR A CA 1
ATOM 1061 C C . THR A 1 129 ? 0.435 -3.953 6.284 1.00 97.00 129 THR A C 1
ATOM 1063 O O . THR A 1 129 ? -0.039 -4.881 6.941 1.00 97.00 129 THR A O 1
ATOM 1066 N N . SER A 1 130 ? 0.993 -4.157 5.085 1.00 94.38 130 SER A N 1
ATOM 1067 C CA . SER A 1 130 ? 1.149 -5.487 4.488 1.00 94.38 130 SER A CA 1
ATOM 1068 C C . SER A 1 130 ? 2.395 -6.220 5.002 1.00 94.38 130 SER A C 1
ATOM 1070 O O . SER A 1 130 ? 3.326 -5.607 5.554 1.00 94.38 130 SER A O 1
ATOM 1072 N N . VAL A 1 131 ? 2.379 -7.548 4.870 1.00 92.12 131 VAL A N 1
ATOM 1073 C CA . VAL A 1 131 ? 3.556 -8.423 5.011 1.00 92.12 131 VAL A CA 1
ATOM 1074 C C . VAL A 1 131 ? 4.442 -8.211 3.786 1.00 92.12 131 VAL A C 1
ATOM 1076 O O . VAL A 1 131 ? 3.921 -8.160 2.671 1.00 92.12 131 VAL A O 1
ATOM 1079 N N . GLY A 1 132 ? 5.750 -8.039 3.974 1.00 89.00 132 GLY A N 1
ATOM 1080 C CA . GLY A 1 132 ? 6.662 -7.667 2.888 1.00 89.00 132 GLY A CA 1
ATOM 1081 C C . GLY A 1 132 ? 7.470 -6.403 3.153 1.00 89.00 132 GLY A C 1
ATOM 1082 O O . GLY A 1 132 ? 7.296 -5.711 4.155 1.00 89.00 132 GLY A O 1
ATOM 1083 N N . THR A 1 133 ? 8.330 -6.055 2.206 1.00 90.31 133 THR A N 1
ATOM 1084 C CA . THR A 1 133 ? 9.072 -4.793 2.212 1.00 90.31 133 THR A CA 1
ATOM 1085 C C . THR A 1 133 ? 8.303 -3.764 1.383 1.00 90.31 133 THR A C 1
ATOM 1087 O O . THR A 1 133 ? 8.199 -3.935 0.169 1.00 90.31 133 THR A O 1
ATOM 1090 N N . PRO A 1 134 ? 7.731 -2.703 1.979 1.00 94.44 134 PRO A N 1
ATOM 1091 C CA . PRO A 1 134 ? 7.076 -1.664 1.201 1.00 94.44 134 PRO A CA 1
ATOM 1092 C C . PRO A 1 134 ? 8.121 -0.813 0.478 1.00 94.44 134 PRO A C 1
ATOM 1094 O O . PRO A 1 134 ? 9.063 -0.306 1.087 1.00 94.44 134 PRO A O 1
ATOM 1097 N N . MET A 1 135 ? 7.913 -0.615 -0.815 1.00 95.38 135 MET A N 1
ATOM 1098 C CA . MET A 1 135 ? 8.634 0.330 -1.649 1.00 95.38 135 MET A CA 1
ATOM 1099 C C . MET A 1 135 ? 7.675 1.450 -2.051 1.00 95.38 135 MET A C 1
ATOM 1101 O O . MET A 1 135 ? 6.555 1.201 -2.497 1.00 95.38 135 MET A O 1
ATOM 1105 N N . ILE A 1 136 ? 8.136 2.686 -1.889 1.00 96.06 136 ILE A N 1
ATOM 1106 C CA . ILE A 1 136 ? 7.437 3.893 -2.328 1.00 96.06 136 ILE A CA 1
ATOM 1107 C C . ILE A 1 136 ? 8.257 4.479 -3.470 1.00 96.06 136 ILE A C 1
ATOM 1109 O O . ILE A 1 136 ? 9.450 4.738 -3.291 1.00 96.06 136 ILE A O 1
ATOM 1113 N N . PHE A 1 137 ? 7.647 4.657 -4.642 1.00 93.38 137 PHE A N 1
ATOM 1114 C CA . PHE A 1 137 ? 8.314 5.353 -5.733 1.00 93.38 137 PHE A CA 1
ATOM 1115 C C . PHE A 1 137 ? 8.319 6.860 -5.441 1.00 93.38 137 PHE A C 1
ATOM 1117 O O . PHE A 1 137 ? 7.330 7.408 -4.956 1.00 93.38 137 PHE A O 1
ATOM 1124 N N . ALA A 1 138 ? 9.447 7.529 -5.684 1.00 92.31 138 ALA A N 1
ATOM 1125 C CA . ALA A 1 138 ? 9.644 8.911 -5.253 1.00 92.31 138 ALA A CA 1
ATOM 1126 C C . ALA A 1 138 ? 8.545 9.844 -5.793 1.00 92.31 138 ALA A C 1
ATOM 1128 O O . ALA A 1 138 ? 8.233 9.831 -6.985 1.00 92.31 138 ALA A O 1
ATOM 1129 N N . GLY A 1 139 ? 7.965 10.653 -4.906 1.00 94.38 139 GLY A N 1
ATOM 1130 C CA . GLY A 1 139 ? 6.869 11.564 -5.219 1.00 94.38 139 GLY A CA 1
ATOM 1131 C C . GLY A 1 139 ? 5.482 10.978 -4.950 1.00 94.38 139 GLY A C 1
ATOM 1132 O O . GLY A 1 139 ? 4.530 11.732 -4.736 1.00 94.38 139 GLY A O 1
ATOM 1133 N N . GLU A 1 140 ? 5.319 9.652 -4.902 1.00 95.19 140 GLU A N 1
ATOM 1134 C CA . GLU A 1 140 ? 4.014 9.032 -4.646 1.00 95.19 140 GLU A CA 1
ATOM 1135 C C . GLU A 1 140 ? 3.454 9.370 -3.265 1.00 95.19 140 GLU A C 1
ATOM 1137 O O . GLU A 1 140 ? 2.236 9.480 -3.110 1.00 95.19 140 GLU A O 1
ATOM 1142 N N . GLU A 1 141 ? 4.316 9.567 -2.269 1.00 96.56 141 GLU A N 1
ATOM 1143 C CA . GLU A 1 141 ? 3.939 9.854 -0.886 1.00 96.56 141 GLU A CA 1
ATOM 1144 C C . GLU A 1 141 ? 3.167 11.175 -0.721 1.00 96.56 141 GLU A C 1
ATOM 1146 O O . GLU A 1 141 ? 2.515 11.386 0.299 1.00 96.56 141 GLU A O 1
ATOM 1151 N N . PHE A 1 142 ? 3.191 12.045 -1.734 1.00 97.00 142 PHE A N 1
ATOM 1152 C CA . PHE A 1 142 ? 2.337 13.234 -1.855 1.00 97.00 142 PHE A CA 1
ATOM 1153 C C . PHE A 1 142 ? 1.542 13.256 -3.176 1.00 97.00 142 PHE A C 1
ATOM 1155 O O . PHE A 1 142 ? 0.986 14.284 -3.583 1.00 97.00 142 PHE A O 1
ATOM 1162 N N . CYS A 1 143 ? 1.436 12.089 -3.819 1.00 95.88 143 CYS A N 1
ATOM 1163 C CA . CYS A 1 143 ? 0.779 11.842 -5.097 1.00 95.88 143 CYS A CA 1
ATOM 1164 C C . CYS A 1 143 ? 1.305 12.693 -6.255 1.00 95.88 143 CYS A C 1
ATOM 1166 O O . CYS A 1 143 ? 0.497 13.167 -7.053 1.00 95.88 143 CYS A O 1
ATOM 1168 N N . ASP A 1 144 ? 2.607 12.930 -6.369 1.00 94.62 144 ASP A N 1
ATOM 1169 C CA . ASP A 1 144 ? 3.139 13.756 -7.448 1.00 94.62 144 ASP A CA 1
ATOM 1170 C C . ASP A 1 144 ? 2.573 13.361 -8.821 1.00 94.62 144 ASP A C 1
ATOM 1172 O O . ASP A 1 144 ? 2.422 12.179 -9.155 1.00 94.62 144 ASP A O 1
ATOM 1176 N N . GLN A 1 145 ? 2.219 14.376 -9.597 1.00 91.38 145 GLN A N 1
ATOM 1177 C CA . GLN A 1 145 ? 1.690 14.193 -10.933 1.00 91.38 145 GLN A CA 1
ATOM 1178 C C . GLN A 1 145 ? 2.846 13.968 -11.908 1.00 91.38 145 GLN A C 1
ATOM 1180 O O . GLN A 1 145 ? 3.887 14.604 -11.824 1.00 91.38 145 GLN A O 1
ATOM 1185 N N . MET A 1 146 ? 2.641 13.053 -12.844 1.00 86.94 146 MET A N 1
ATOM 1186 C CA . MET A 1 146 ? 3.458 12.939 -14.041 1.00 86.94 146 MET A CA 1
ATOM 1187 C C . MET A 1 146 ? 3.003 14.009 -15.038 1.00 86.94 146 MET A C 1
ATOM 1189 O O . MET A 1 146 ? 1.841 14.001 -15.465 1.00 86.94 146 MET A O 1
ATOM 1193 N N . ASP A 1 147 ? 3.899 14.925 -15.383 1.00 84.00 147 ASP A N 1
ATOM 1194 C CA . ASP A 1 147 ? 3.628 16.063 -16.262 1.00 84.00 147 ASP A CA 1
ATOM 1195 C C . ASP A 1 147 ? 3.747 15.664 -17.729 1.00 84.00 147 ASP A C 1
ATOM 1197 O O . ASP A 1 147 ? 2.9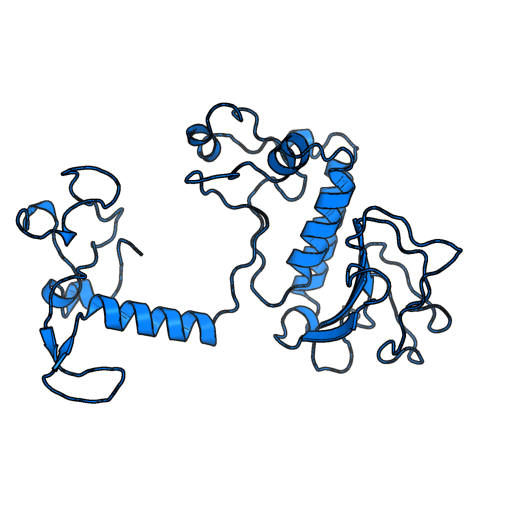04 16.023 -18.553 1.00 84.00 147 ASP A O 1
ATOM 1201 N N . SER A 1 148 ? 4.706 14.792 -18.037 1.00 75.06 148 SER A N 1
ATOM 1202 C CA . SER A 1 148 ? 4.936 14.271 -19.391 1.00 75.06 148 SER A CA 1
ATOM 1203 C C . SER A 1 148 ? 4.060 13.050 -19.699 1.00 75.06 148 SER A C 1
ATOM 1205 O O . SER A 1 148 ? 4.480 12.093 -20.341 1.00 75.06 148 SER A O 1
ATOM 1207 N N . SER A 1 149 ? 2.810 13.064 -19.224 1.00 65.81 149 SER A N 1
ATOM 1208 C CA . SER A 1 149 ? 1.925 11.887 -19.219 1.00 65.81 149 SER A CA 1
ATOM 1209 C C . SER A 1 149 ? 1.440 11.401 -20.589 1.00 65.81 149 SER A C 1
ATOM 1211 O O . SER A 1 149 ? 0.804 10.352 -20.670 1.00 65.81 149 SER A O 1
ATOM 1213 N N . VAL A 1 150 ? 1.750 12.133 -21.661 1.00 68.56 150 VAL A N 1
ATOM 1214 C CA . VAL A 1 150 ? 1.391 11.770 -23.040 1.00 68.56 150 VAL A CA 1
ATOM 1215 C C . VAL A 1 150 ? 2.334 10.702 -23.607 1.00 68.56 150 VAL A C 1
ATOM 1217 O O . VAL A 1 150 ? 1.903 9.873 -24.405 1.00 68.56 150 VAL A O 1
ATOM 1220 N N . ASP A 1 151 ? 3.597 10.677 -23.168 1.00 76.69 151 ASP A N 1
ATOM 1221 C CA . ASP A 1 151 ? 4.592 9.690 -23.593 1.00 76.69 151 ASP A CA 1
ATOM 1222 C C . ASP A 1 151 ? 5.158 8.955 -22.372 1.00 76.69 151 ASP A C 1
ATOM 1224 O O . ASP A 1 151 ? 6.016 9.470 -21.655 1.00 76.69 151 ASP A O 1
ATOM 1228 N N . MET A 1 152 ? 4.701 7.717 -22.142 1.00 81.44 152 MET A N 1
ATOM 1229 C CA . MET A 1 152 ? 5.175 6.891 -21.021 1.00 81.44 152 MET A CA 1
ATOM 1230 C C . MET A 1 152 ? 6.693 6.688 -21.024 1.00 81.44 152 MET A C 1
ATOM 1232 O O . MET A 1 152 ? 7.269 6.492 -19.956 1.00 81.44 152 MET A O 1
ATOM 1236 N N . ARG A 1 153 ? 7.364 6.785 -22.181 1.00 76.31 153 ARG A N 1
ATOM 1237 C CA . ARG A 1 153 ? 8.829 6.669 -22.265 1.00 76.31 153 ARG A CA 1
ATOM 1238 C C . ARG A 1 153 ? 9.540 7.797 -21.523 1.00 76.31 153 ARG A C 1
ATOM 1240 O O . ARG A 1 153 ? 10.660 7.612 -21.063 1.00 76.31 153 ARG A O 1
ATOM 1247 N N . GLN A 1 154 ? 8.877 8.938 -21.357 1.00 79.19 154 GLN A N 1
ATOM 1248 C CA . GLN A 1 154 ? 9.427 10.113 -20.684 1.00 79.19 154 GLN A CA 1
ATOM 1249 C C . GLN A 1 154 ? 9.197 10.099 -19.172 1.00 79.19 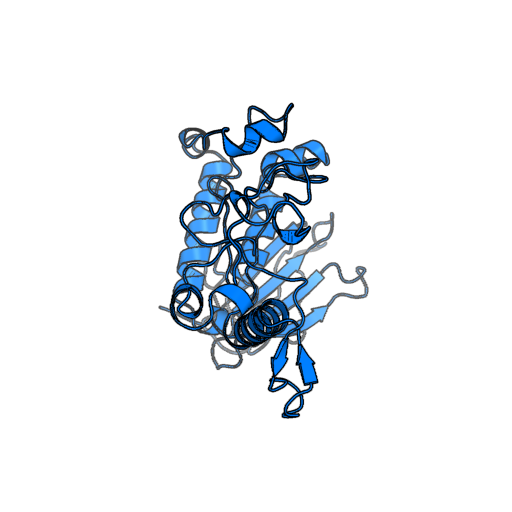154 GLN A C 1
ATOM 1251 O O . GLN A 1 154 ? 9.763 10.928 -18.465 1.00 79.19 154 GLN A O 1
ATOM 1256 N N . LYS A 1 155 ? 8.429 9.140 -18.638 1.00 81.94 155 LYS A N 1
ATOM 1257 C CA . LYS A 1 155 ? 8.191 9.017 -17.192 1.00 81.94 155 LYS A CA 1
ATOM 1258 C C . LYS A 1 155 ? 9.491 8.891 -16.393 1.00 81.94 155 LYS A C 1
ATOM 1260 O O . LYS A 1 155 ? 9.585 9.451 -15.307 1.00 81.94 155 LYS A O 1
ATOM 1265 N N . GLN A 1 156 ? 10.480 8.157 -16.909 1.00 78.62 156 GLN A N 1
ATOM 1266 C CA . GLN A 1 156 ? 11.769 7.965 -16.225 1.00 78.62 156 GLN A CA 1
ATOM 1267 C C . GLN A 1 156 ? 12.598 9.250 -16.150 1.00 78.62 156 GLN A C 1
ATOM 1269 O O . GLN A 1 156 ? 13.430 9.391 -15.259 1.00 78.62 156 GLN A O 1
ATOM 1274 N N . THR A 1 157 ? 12.357 10.185 -17.068 1.00 83.44 157 THR A N 1
ATOM 1275 C CA . THR A 1 157 ? 13.007 11.498 -17.110 1.00 83.44 157 THR A CA 1
ATOM 1276 C C . THR A 1 157 ? 12.161 12.605 -16.484 1.00 83.44 157 THR A C 1
ATOM 1278 O O . THR A 1 157 ? 12.644 13.726 -16.367 1.00 83.44 157 THR A O 1
ATOM 1281 N N . ASP A 1 158 ? 10.916 12.313 -16.094 1.00 84.44 158 ASP A N 1
ATOM 1282 C CA . ASP A 1 158 ? 10.005 13.274 -15.476 1.00 84.44 158 ASP A CA 1
ATOM 1283 C C . ASP A 1 158 ? 10.417 13.494 -14.011 1.00 84.44 158 ASP A C 1
ATOM 1285 O O . ASP A 1 158 ? 10.307 12.557 -13.205 1.00 84.44 158 ASP A O 1
ATOM 1289 N N . PRO A 1 159 ? 10.943 14.677 -13.641 1.00 89.88 159 PRO A N 1
ATOM 1290 C CA . PRO A 1 159 ? 11.419 14.919 -12.289 1.00 89.88 159 PRO A CA 1
ATOM 1291 C C . PRO A 1 159 ? 10.269 14.892 -11.278 1.00 89.88 159 PRO A C 1
ATOM 1293 O O . PRO A 1 159 ? 9.089 15.019 -11.604 1.00 89.88 159 PRO A O 1
ATOM 1296 N N . VAL A 1 160 ? 10.614 14.706 -10.008 1.00 91.94 160 VAL A N 1
ATOM 1297 C CA . VAL A 1 160 ? 9.646 14.868 -8.922 1.00 91.94 160 VAL A CA 1
ATOM 1298 C C . VAL A 1 160 ? 9.473 16.360 -8.645 1.00 91.94 160 VAL A C 1
ATOM 1300 O O . VAL A 1 160 ? 10.449 17.047 -8.341 1.00 91.94 160 VAL A O 1
ATOM 1303 N N . ASN A 1 161 ? 8.241 16.863 -8.724 1.00 93.44 161 ASN A N 1
ATOM 1304 C CA . ASN A 1 161 ? 7.930 18.252 -8.402 1.00 93.44 161 ASN A CA 1
ATOM 1305 C C . ASN A 1 161 ? 7.570 18.388 -6.915 1.00 93.44 161 ASN A C 1
ATOM 1307 O O . ASN A 1 161 ? 6.412 18.263 -6.509 1.00 93.44 161 ASN A O 1
ATOM 1311 N N . TYR A 1 162 ? 8.582 18.678 -6.098 1.00 92.56 162 TYR A N 1
ATOM 1312 C CA . TYR A 1 162 ? 8.419 18.833 -4.653 1.00 92.56 162 TYR A CA 1
ATOM 1313 C C . TYR A 1 162 ? 7.591 20.056 -4.241 1.00 92.56 162 TYR A C 1
ATOM 1315 O O . TYR A 1 162 ? 7.011 20.028 -3.158 1.00 92.56 162 TYR A O 1
ATOM 1323 N N . GLU A 1 163 ? 7.454 21.084 -5.087 1.00 93.81 163 GLU A N 1
ATOM 1324 C CA . GLU A 1 163 ? 6.644 22.270 -4.762 1.00 93.81 163 GLU A CA 1
ATOM 1325 C C . GLU A 1 163 ? 5.170 21.900 -4.540 1.00 93.81 163 GLU A C 1
ATOM 1327 O O . GLU A 1 163 ? 4.492 22.487 -3.700 1.00 93.81 163 GLU A O 1
ATOM 1332 N N . ARG A 1 164 ? 4.681 20.844 -5.208 1.00 92.06 164 ARG A N 1
ATOM 1333 C CA . ARG A 1 164 ? 3.309 20.328 -5.038 1.00 92.06 164 ARG A CA 1
ATOM 1334 C C . ARG A 1 164 ? 3.029 19.775 -3.646 1.00 92.06 164 ARG A C 1
ATOM 1336 O O . ARG A 1 164 ? 1.869 19.653 -3.266 1.00 92.06 164 ARG A O 1
ATOM 1343 N N . LYS A 1 165 ? 4.060 19.394 -2.892 1.00 92.75 165 LYS A N 1
ATOM 1344 C CA . LYS A 1 165 ? 3.906 18.966 -1.497 1.00 92.75 165 LYS A CA 1
ATOM 1345 C C . LYS A 1 165 ? 3.634 20.157 -0.574 1.00 92.75 165 LYS A C 1
ATOM 1347 O O . LYS A 1 165 ? 3.021 19.968 0.473 1.00 92.75 165 LYS A O 1
ATOM 1352 N N . ASP A 1 166 ? 4.093 21.351 -0.939 1.00 89.62 166 ASP A N 1
ATOM 1353 C CA . ASP A 1 166 ? 4.172 22.517 -0.053 1.00 89.62 166 ASP A CA 1
ATOM 1354 C C . ASP A 1 166 ? 3.033 23.529 -0.277 1.00 89.62 166 ASP A C 1
ATOM 1356 O O . ASP A 1 166 ? 3.101 24.669 0.174 1.00 89.62 166 ASP A O 1
ATOM 1360 N N . ASP A 1 167 ? 1.937 23.092 -0.906 1.00 80.62 167 ASP A N 1
ATOM 1361 C CA . ASP A 1 167 ? 0.754 23.908 -1.214 1.00 80.62 167 ASP A CA 1
ATOM 1362 C C . ASP A 1 167 ? -0.206 24.131 -0.024 1.00 80.62 167 ASP A C 1
ATOM 1364 O O . ASP A 1 167 ? -1.230 24.799 -0.167 1.00 80.62 167 ASP A O 1
ATOM 1368 N N . GLY A 1 168 ? 0.089 23.566 1.154 1.00 85.44 168 GLY A N 1
ATOM 1369 C CA . GLY A 1 168 ? -0.799 23.614 2.327 1.00 85.44 168 GLY A CA 1
ATOM 1370 C C . GLY A 1 168 ? -2.047 22.725 2.217 1.00 85.44 168 GLY A C 1
ATOM 1371 O O . GLY A 1 168 ? -2.908 22.740 3.098 1.00 85.44 168 GLY A O 1
ATOM 1372 N N . GLY A 1 169 ? -2.179 21.975 1.123 1.00 95.38 169 GLY A N 1
ATOM 1373 C CA . GLY A 1 169 ? -3.384 21.265 0.734 1.00 95.38 169 GLY A CA 1
ATOM 1374 C C . GLY A 1 169 ? -3.376 19.777 1.075 1.00 95.38 169 GLY A C 1
ATOM 1375 O O . GLY A 1 169 ? -2.699 19.273 1.977 1.00 95.38 169 GLY A O 1
ATOM 1376 N N . TRP A 1 170 ? -4.182 19.022 0.326 1.00 95.75 170 TRP A N 1
ATOM 1377 C CA . TRP A 1 170 ? -4.368 17.591 0.566 1.00 95.75 170 TRP A CA 1
ATOM 1378 C C . TRP A 1 170 ? -3.097 16.769 0.315 1.00 95.75 170 TRP A C 1
ATOM 1380 O O . TRP A 1 170 ? -2.961 15.695 0.905 1.00 95.75 170 TRP A O 1
ATOM 1390 N N . ARG A 1 171 ? -2.181 17.260 -0.533 1.00 96.75 171 ARG A N 1
ATOM 1391 C CA . ARG A 1 171 ? -0.893 16.620 -0.836 1.00 96.75 171 ARG A CA 1
ATOM 1392 C C . ARG A 1 171 ? 0.038 16.675 0.366 1.00 96.75 171 ARG A C 1
ATOM 1394 O O . ARG A 1 171 ? 0.568 15.641 0.763 1.00 96.75 171 ARG A O 1
ATOM 1401 N N . GLN A 1 172 ? 0.137 17.836 1.015 1.00 96.62 172 GLN A N 1
ATOM 1402 C CA . GLN A 1 172 ? 0.860 17.979 2.279 1.00 96.62 172 GLN A CA 1
ATOM 1403 C C . GLN A 1 172 ? 0.266 17.081 3.375 1.00 96.62 172 GLN A C 1
ATOM 1405 O O . GLN A 1 172 ? 0.993 16.408 4.108 1.00 96.62 172 GLN A O 1
ATOM 1410 N N . ALA A 1 173 ? -1.067 17.015 3.463 1.00 96.38 173 ALA A N 1
ATOM 1411 C CA . ALA A 1 173 ? -1.746 16.141 4.418 1.00 96.38 173 ALA A CA 1
ATOM 1412 C C . ALA A 1 173 ? -1.487 14.648 4.141 1.00 96.38 173 ALA A C 1
ATOM 1414 O O . ALA A 1 173 ? -1.307 13.872 5.082 1.00 96.38 173 ALA A O 1
ATOM 1415 N N . LEU A 1 174 ? -1.450 14.237 2.868 1.00 97.50 174 LEU A N 1
ATOM 1416 C CA . LEU A 1 174 ? -1.078 12.878 2.471 1.00 97.50 174 LEU A CA 1
ATOM 1417 C C . LEU A 1 174 ? 0.379 12.580 2.843 1.00 97.50 174 LEU A C 1
ATOM 1419 O O . LEU A 1 174 ? 0.631 11.556 3.471 1.00 97.50 174 LEU A O 1
ATOM 1423 N N . PHE A 1 175 ? 1.304 13.500 2.564 1.00 97.44 175 PHE A N 1
ATOM 1424 C CA . PHE A 1 175 ? 2.707 13.363 2.951 1.00 97.44 175 PHE A CA 1
ATOM 1425 C C . PHE A 1 175 ? 2.862 13.126 4.457 1.00 97.44 175 PHE A C 1
ATOM 1427 O O . PHE A 1 175 ? 3.532 12.186 4.884 1.00 97.44 175 PHE A O 1
ATOM 1434 N N . GLY A 1 176 ? 2.187 13.938 5.279 1.00 96.69 176 GLY A N 1
ATOM 1435 C CA . GLY A 1 176 ? 2.187 13.781 6.734 1.00 96.69 176 GLY A CA 1
ATOM 1436 C C . GLY A 1 176 ? 1.592 12.445 7.196 1.00 96.69 176 GLY A C 1
ATOM 1437 O O . GLY A 1 176 ? 2.118 11.823 8.123 1.00 96.69 176 GLY A O 1
ATOM 1438 N N . TYR A 1 177 ? 0.533 11.977 6.530 1.00 97.81 177 TYR A N 1
ATOM 1439 C CA . TYR A 1 177 ? -0.076 10.669 6.779 1.00 97.81 177 TYR A CA 1
ATOM 1440 C C . TYR A 1 177 ? 0.900 9.522 6.476 1.00 97.81 177 TYR A C 1
ATOM 1442 O O . TYR A 1 177 ? 1.127 8.668 7.335 1.00 97.81 177 TYR A O 1
ATOM 1450 N N . VAL A 1 178 ? 1.532 9.532 5.297 1.00 98.12 178 VAL A N 1
ATOM 1451 C CA . VAL A 1 178 ? 2.511 8.515 4.883 1.00 98.12 178 VAL A CA 1
ATOM 1452 C C . VAL A 1 178 ? 3.724 8.525 5.810 1.00 98.12 178 VAL A C 1
ATOM 1454 O O . VAL A 1 178 ? 4.106 7.475 6.323 1.00 98.12 178 VAL A O 1
ATOM 1457 N N . ALA A 1 179 ? 4.277 9.699 6.126 1.00 97.62 179 ALA A N 1
ATOM 1458 C CA . ALA A 1 179 ? 5.405 9.832 7.046 1.00 97.62 179 ALA A CA 1
ATOM 1459 C C . ALA A 1 179 ? 5.093 9.279 8.449 1.00 97.62 179 ALA A C 1
ATOM 1461 O O . ALA A 1 179 ? 5.947 8.650 9.081 1.00 97.62 179 ALA A O 1
ATOM 1462 N N . ASN A 1 180 ? 3.866 9.483 8.942 1.00 97.81 180 ASN A N 1
ATOM 1463 C CA . ASN A 1 180 ? 3.417 8.912 10.209 1.00 97.81 180 ASN A CA 1
ATOM 1464 C C . ASN A 1 180 ? 3.377 7.377 10.165 1.00 97.81 180 ASN A C 1
ATOM 1466 O O . ASN A 1 180 ? 3.882 6.729 11.080 1.00 97.81 180 ASN A O 1
ATOM 1470 N N . LEU A 1 181 ? 2.821 6.795 9.098 1.00 98.06 181 LEU A N 1
ATOM 1471 C CA . LEU A 1 181 ? 2.744 5.342 8.942 1.00 98.06 181 LEU A CA 1
ATOM 1472 C C . LEU A 1 181 ? 4.114 4.693 8.714 1.00 98.06 181 LEU A C 1
ATOM 1474 O O . LEU A 1 181 ? 4.365 3.625 9.265 1.00 98.06 181 LEU A O 1
ATOM 1478 N N . VAL A 1 182 ? 5.022 5.344 7.982 1.00 97.81 182 VAL A N 1
ATOM 1479 C CA . VAL A 1 182 ? 6.413 4.885 7.831 1.00 97.81 182 VAL A CA 1
ATOM 1480 C C . VAL A 1 182 ? 7.100 4.838 9.193 1.00 97.81 182 VAL A C 1
ATOM 1482 O O . VAL A 1 182 ? 7.655 3.806 9.560 1.00 97.81 182 VAL A O 1
ATOM 1485 N N . ARG A 1 183 ? 7.004 5.915 9.987 1.00 97.12 183 ARG A N 1
ATOM 1486 C CA . ARG A 1 183 ? 7.564 5.952 11.349 1.00 97.12 183 ARG A CA 1
ATOM 1487 C C . ARG A 1 183 ? 6.971 4.868 12.246 1.00 97.12 183 ARG A C 1
ATOM 1489 O O . ARG A 1 183 ? 7.683 4.291 13.058 1.00 97.12 183 ARG A O 1
ATOM 1496 N N . PHE A 1 184 ? 5.670 4.616 12.127 1.00 97.25 184 PHE A N 1
ATOM 1497 C CA . PHE A 1 184 ? 5.014 3.561 12.886 1.00 97.25 184 PHE A CA 1
ATOM 1498 C C . PHE A 1 184 ? 5.522 2.174 12.478 1.00 97.25 184 PHE A C 1
ATOM 1500 O O . PHE A 1 184 ? 5.921 1.395 13.342 1.00 97.25 184 PHE A O 1
ATOM 1507 N N . ARG A 1 185 ? 5.575 1.885 11.172 1.00 96.06 185 ARG A N 1
ATOM 1508 C CA . ARG A 1 185 ? 6.039 0.600 10.639 1.00 96.06 185 ARG A CA 1
ATOM 1509 C C . ARG A 1 185 ? 7.473 0.278 11.042 1.00 96.06 185 ARG A C 1
ATOM 1511 O O . ARG A 1 185 ? 7.744 -0.859 11.399 1.00 96.06 185 ARG A O 1
ATOM 1518 N N . THR A 1 186 ? 8.381 1.252 11.002 1.00 94.94 186 THR A N 1
ATOM 1519 C CA . THR A 1 186 ? 9.802 1.012 11.311 1.00 94.94 186 THR A CA 1
ATOM 1520 C C . THR A 1 186 ? 10.077 0.740 12.788 1.00 94.94 186 THR A C 1
ATOM 1522 O O . THR A 1 186 ? 11.180 0.319 13.123 1.00 94.94 186 THR A O 1
ATOM 1525 N N . ARG A 1 187 ? 9.104 0.988 13.672 1.00 95.31 187 ARG A N 1
ATOM 1526 C CA . ARG A 1 187 ? 9.265 0.835 15.124 1.00 95.31 187 ARG A CA 1
ATOM 1527 C C . ARG A 1 187 ? 8.368 -0.242 15.724 1.00 95.31 187 ARG A C 1
ATOM 1529 O O . ARG A 1 187 ? 8.756 -0.855 16.709 1.00 95.31 187 ARG A O 1
ATOM 1536 N N . CYS A 1 188 ? 7.184 -0.471 15.156 1.00 96.12 188 CYS A N 1
ATOM 1537 C CA . CYS A 1 188 ? 6.218 -1.433 15.675 1.00 96.12 188 CYS A CA 1
ATOM 1538 C C . CYS A 1 188 ? 6.614 -2.875 15.296 1.00 96.12 188 CYS A C 1
ATOM 1540 O O . CYS A 1 188 ? 6.538 -3.215 14.111 1.00 96.12 188 CYS A O 1
ATOM 1542 N N . PRO A 1 189 ? 6.953 -3.753 16.264 1.00 94.56 189 PRO A N 1
ATOM 1543 C CA . PRO A 1 189 ? 7.402 -5.116 15.968 1.00 94.56 189 PRO A CA 1
ATOM 1544 C C . PRO A 1 189 ? 6.381 -5.930 15.167 1.00 94.56 189 PRO A C 1
ATOM 1546 O O . PRO A 1 189 ? 6.742 -6.627 14.228 1.00 94.56 189 PRO A O 1
ATOM 1549 N N . ALA A 1 190 ? 5.091 -5.762 15.468 1.00 95.62 190 ALA A N 1
ATOM 1550 C CA . ALA A 1 190 ? 4.002 -6.472 14.802 1.00 95.62 190 ALA A CA 1
ATOM 1551 C C . ALA A 1 190 ? 3.894 -6.198 13.288 1.00 95.62 190 ALA A C 1
ATOM 1553 O O . ALA A 1 190 ? 3.295 -6.993 12.571 1.00 95.62 190 ALA A O 1
ATOM 1554 N N . LEU A 1 191 ? 4.446 -5.087 12.780 1.00 94.56 191 LEU A N 1
ATOM 1555 C CA . LEU A 1 191 ? 4.467 -4.806 11.339 1.00 94.56 191 LEU A CA 1
ATOM 1556 C C . LEU A 1 191 ? 5.712 -5.343 10.621 1.00 94.56 191 LEU A C 1
ATOM 1558 O O . LEU A 1 191 ? 5.673 -5.443 9.391 1.00 94.56 191 LEU A O 1
ATOM 1562 N N . GLY A 1 192 ? 6.768 -5.689 11.364 1.00 89.75 192 GLY A N 1
ATOM 1563 C CA . GLY A 1 192 ? 7.963 -6.376 10.858 1.00 89.75 192 GLY A CA 1
ATOM 1564 C C . GLY A 1 192 ? 7.866 -7.906 10.886 1.00 89.75 192 GLY A C 1
ATOM 1565 O O . GLY A 1 192 ? 8.767 -8.571 10.398 1.00 89.75 192 GLY A O 1
ATOM 1566 N N . ASP A 1 193 ? 6.787 -8.432 11.458 1.00 87.62 193 ASP A N 1
ATOM 1567 C CA . ASP A 1 193 ? 6.454 -9.852 11.560 1.00 87.62 193 ASP A CA 1
ATOM 1568 C C . ASP A 1 193 ? 5.681 -10.331 10.312 1.00 87.62 193 ASP A C 1
ATOM 1570 O O . ASP A 1 193 ? 4.921 -9.558 9.721 1.00 87.62 193 ASP A O 1
ATOM 1574 N N . ASP A 1 194 ? 5.832 -11.591 9.913 1.00 88.06 194 ASP A N 1
ATOM 1575 C CA . ASP A 1 194 ? 5.119 -12.184 8.777 1.00 88.06 194 ASP A CA 1
ATOM 1576 C C . ASP A 1 194 ? 3.701 -12.648 9.135 1.00 88.06 194 ASP A C 1
ATOM 1578 O O . ASP A 1 194 ? 2.867 -12.859 8.247 1.00 88.06 194 ASP A O 1
ATOM 1582 N N . GLU A 1 195 ? 3.370 -12.747 10.425 1.00 90.56 195 GLU A N 1
ATOM 1583 C CA . GLU A 1 195 ? 2.047 -13.185 10.841 1.00 90.56 195 GLU A CA 1
ATOM 1584 C C . GLU A 1 195 ? 0.947 -12.175 10.496 1.00 90.56 195 GLU A C 1
ATOM 1586 O O . GLU A 1 195 ? 0.959 -10.991 10.863 1.00 90.56 195 GLU A O 1
ATOM 1591 N N . THR A 1 196 ? -0.064 -12.692 9.798 1.00 93.69 196 THR A N 1
ATOM 1592 C CA . THR A 1 196 ? -1.278 -11.976 9.421 1.00 93.69 196 THR A CA 1
ATOM 1593 C C . THR A 1 196 ? -2.486 -12.893 9.553 1.00 93.69 196 THR A C 1
ATOM 1595 O O . THR A 1 196 ? -2.441 -14.059 9.168 1.00 93.69 196 THR A O 1
ATOM 1598 N N . ASP A 1 197 ? -3.585 -12.368 10.086 1.00 94.75 197 ASP A N 1
ATOM 1599 C CA . ASP A 1 197 ? -4.790 -13.156 10.356 1.00 94.75 197 ASP A CA 1
ATOM 1600 C C . ASP A 1 197 ? -6.050 -12.318 10.107 1.00 94.75 197 ASP A C 1
ATOM 1602 O O . ASP A 1 197 ? -6.299 -11.318 10.788 1.00 94.75 197 ASP A O 1
ATOM 1606 N N . PHE A 1 198 ? -6.822 -12.707 9.089 1.00 96.00 198 PHE A N 1
ATOM 1607 C CA . PHE A 1 198 ? -8.089 -12.079 8.718 1.00 96.00 198 PHE A CA 1
ATOM 1608 C C . PHE A 1 198 ? -9.216 -12.645 9.581 1.00 96.00 198 PHE A C 1
ATOM 1610 O O . PHE A 1 198 ? -9.792 -13.687 9.272 1.00 96.00 198 PHE A O 1
ATOM 1617 N N . PHE A 1 199 ? -9.568 -11.924 10.642 1.00 96.12 199 PHE A N 1
ATOM 1618 C CA . PHE A 1 199 ? -10.602 -12.351 11.585 1.00 96.12 199 PHE A CA 1
ATOM 1619 C C . PHE A 1 199 ? -12.005 -11.834 11.230 1.00 96.12 199 PHE A C 1
ATOM 1621 O O . PHE A 1 199 ? -12.992 -12.273 11.823 1.00 96.12 199 PHE A O 1
ATOM 1628 N N . HIS A 1 200 ? -12.118 -10.913 10.264 1.00 97.31 200 HIS A N 1
ATOM 1629 C CA . HIS A 1 200 ? -13.404 -10.402 9.791 1.00 97.31 200 HIS A CA 1
ATOM 1630 C C . HIS A 1 200 ? -13.400 -10.113 8.288 1.00 97.31 200 HIS A C 1
ATOM 1632 O O . HIS A 1 200 ? -12.541 -9.395 7.780 1.00 97.31 200 HIS A O 1
ATOM 1638 N N . VAL A 1 201 ? -14.412 -10.628 7.588 1.00 97.38 201 VAL A N 1
ATOM 1639 C CA . VAL A 1 201 ? -14.730 -10.295 6.194 1.00 97.38 201 VAL A CA 1
ATOM 1640 C C . VAL A 1 201 ? -16.247 -10.216 6.067 1.00 97.38 201 VAL A C 1
ATOM 1642 O O . VAL A 1 201 ? -16.947 -11.218 6.235 1.00 97.38 201 VAL A O 1
ATOM 1645 N N . ASP A 1 202 ? -16.771 -9.038 5.742 1.00 95.38 202 ASP A N 1
ATOM 1646 C CA . ASP A 1 202 ? -18.209 -8.817 5.592 1.00 95.38 202 ASP A CA 1
ATOM 1647 C C . ASP A 1 202 ? -18.713 -9.364 4.253 1.00 95.38 202 ASP A C 1
ATOM 1649 O O . ASP A 1 202 ? -18.804 -8.663 3.239 1.00 95.38 202 ASP A O 1
ATOM 1653 N N . ARG A 1 203 ? -19.037 -10.658 4.238 1.00 94.44 203 ARG A N 1
ATOM 1654 C CA . ARG A 1 203 ? -19.579 -11.333 3.050 1.00 94.44 203 ARG A CA 1
ATOM 1655 C C . ARG A 1 203 ? -20.943 -10.788 2.629 1.00 94.44 203 ARG A C 1
ATOM 1657 O O . ARG A 1 203 ? -21.235 -10.795 1.437 1.00 94.44 203 ARG A O 1
ATOM 1664 N N . GLY A 1 204 ? -21.739 -10.267 3.568 1.00 92.44 204 GLY A N 1
ATOM 1665 C CA . GLY A 1 204 ? -23.021 -9.622 3.267 1.00 92.44 204 GLY A CA 1
ATOM 1666 C C . GLY A 1 204 ? -22.862 -8.370 2.401 1.00 92.44 204 GLY A C 1
ATOM 1667 O O . GLY A 1 204 ? -23.777 -8.003 1.670 1.00 92.44 204 GLY A O 1
ATOM 1668 N N . ARG A 1 205 ? -21.671 -7.760 2.419 1.00 89.69 205 ARG A N 1
ATOM 1669 C CA . ARG A 1 205 ? -21.288 -6.598 1.602 1.00 89.69 205 ARG A CA 1
ATOM 1670 C C . ARG A 1 205 ? -20.284 -6.952 0.506 1.00 89.69 205 ARG A C 1
ATOM 1672 O O . ARG A 1 205 ? -19.423 -6.150 0.142 1.00 89.69 205 ARG A O 1
ATOM 1679 N N . GLY A 1 206 ? -20.359 -8.184 0.002 1.00 90.88 206 GLY A N 1
ATOM 1680 C CA . GLY A 1 206 ? -19.501 -8.668 -1.080 1.00 90.88 206 GLY A CA 1
ATOM 1681 C C . GLY A 1 206 ? -18.023 -8.775 -0.697 1.00 90.88 206 GLY A C 1
ATOM 1682 O O . GLY A 1 206 ? -17.167 -8.719 -1.573 1.00 90.88 206 GLY A O 1
ATOM 1683 N N . GLY A 1 207 ? -17.711 -8.873 0.599 1.00 92.19 207 GLY A N 1
ATOM 1684 C CA . GLY A 1 207 ? -16.341 -8.961 1.103 1.00 92.19 207 GLY A CA 1
ATOM 1685 C C . GLY A 1 207 ? -15.559 -7.652 1.018 1.00 92.19 207 GLY A C 1
ATOM 1686 O O . GLY A 1 207 ? -14.349 -7.670 1.185 1.00 92.19 207 GLY A O 1
ATOM 1687 N N . ARG A 1 208 ? -16.209 -6.510 0.765 1.00 95.12 208 ARG A N 1
ATOM 1688 C CA . ARG A 1 208 ? -15.519 -5.215 0.613 1.00 95.12 208 ARG A CA 1
ATOM 1689 C C . ARG A 1 208 ? -15.115 -4.575 1.937 1.00 95.12 208 ARG A C 1
ATOM 1691 O O . ARG A 1 208 ? -14.393 -3.587 1.923 1.00 95.12 208 ARG A O 1
ATOM 1698 N N . ILE A 1 209 ? -15.564 -5.117 3.064 1.00 97.25 209 ILE A N 1
ATOM 1699 C CA . ILE A 1 209 ? -15.138 -4.680 4.393 1.00 97.25 209 ILE A CA 1
ATOM 1700 C C . ILE A 1 209 ? -14.394 -5.826 5.043 1.00 97.25 209 ILE A C 1
ATOM 1702 O O . ILE A 1 209 ? -14.914 -6.941 5.128 1.00 97.25 209 ILE A O 1
ATOM 1706 N N . MET A 1 210 ? -13.174 -5.547 5.479 1.00 97.75 210 MET A N 1
ATOM 1707 C CA . MET A 1 210 ? -12.288 -6.549 6.051 1.00 97.75 210 MET A CA 1
ATOM 1708 C C . MET A 1 210 ? -11.604 -5.990 7.289 1.00 97.75 210 MET A C 1
ATOM 1710 O O . MET A 1 210 ? -11.335 -4.789 7.370 1.00 97.75 210 MET A O 1
ATOM 1714 N N . ALA A 1 211 ? -11.292 -6.874 8.231 1.00 98.31 211 ALA A N 1
ATOM 1715 C CA . ALA A 1 211 ? -10.348 -6.582 9.289 1.00 98.31 211 ALA A CA 1
ATOM 1716 C C . ALA A 1 211 ? -9.380 -7.746 9.488 1.00 98.31 211 ALA A C 1
ATOM 1718 O O . ALA A 1 211 ? -9.766 -8.918 9.463 1.00 98.31 211 ALA A O 1
ATOM 1719 N N . TRP A 1 212 ? -8.116 -7.403 9.696 1.00 97.88 212 TRP A N 1
ATOM 1720 C CA . TRP A 1 212 ? -7.063 -8.361 9.993 1.00 97.88 212 TRP A CA 1
ATOM 1721 C C . TRP A 1 212 ? -6.150 -7.829 11.082 1.00 97.88 212 TRP A C 1
ATOM 1723 O O . TRP A 1 212 ? -6.088 -6.624 11.344 1.00 97.88 212 TRP A O 1
ATOM 1733 N N . ARG A 1 213 ? -5.444 -8.750 11.729 1.00 96.25 213 ARG A N 1
ATOM 1734 C CA . ARG A 1 213 ? -4.354 -8.428 12.642 1.00 96.25 213 ARG A CA 1
ATOM 1735 C C . ARG A 1 213 ? -3.012 -8.750 12.000 1.00 96.25 213 ARG A C 1
ATOM 1737 O O . ARG A 1 213 ? -2.900 -9.714 11.247 1.00 96.25 213 ARG A O 1
ATOM 1744 N N . ARG A 1 214 ? -2.013 -7.941 12.328 1.00 96.38 214 ARG A N 1
ATOM 1745 C CA . ARG A 1 214 ? -0.591 -8.143 12.053 1.00 96.38 214 ARG A CA 1
ATOM 1746 C C . ARG A 1 214 ? 0.147 -8.408 13.361 1.00 96.38 214 ARG A C 1
ATOM 1748 O O . ARG A 1 214 ? -0.164 -7.755 14.364 1.00 96.38 214 ARG A O 1
ATOM 1755 N N . GLY A 1 215 ? 1.103 -9.331 13.314 1.00 93.06 215 GLY A N 1
ATOM 1756 C CA . GLY A 1 215 ? 1.922 -9.775 14.440 1.00 93.06 215 GLY A CA 1
ATOM 1757 C C . GLY A 1 215 ? 1.268 -10.880 15.272 1.00 93.06 215 GLY A C 1
ATOM 1758 O O . GLY A 1 215 ? 0.095 -10.773 15.655 1.00 93.06 215 GLY A O 1
ATOM 1759 N N . GLY A 1 216 ? 2.035 -11.928 15.588 1.00 85.69 216 GLY A N 1
ATOM 1760 C CA . GLY A 1 216 ? 1.587 -13.052 16.420 1.00 85.69 216 GLY A CA 1
ATOM 1761 C C . GLY A 1 216 ? 1.585 -12.769 17.930 1.00 85.69 216 GLY A C 1
ATOM 1762 O O . GLY A 1 216 ? 0.965 -13.506 18.698 1.00 85.69 216 GLY A O 1
ATOM 1763 N N . GLY A 1 217 ? 2.258 -11.696 18.359 1.00 85.50 217 GLY A N 1
ATOM 1764 C CA . GLY A 1 217 ? 2.507 -11.371 19.767 1.00 85.50 217 GLY A CA 1
ATOM 1765 C C . GLY A 1 217 ? 1.384 -10.638 20.518 1.00 85.50 217 GLY A C 1
ATOM 1766 O O . GLY A 1 217 ? 0.255 -10.478 20.056 1.00 85.50 217 GLY A O 1
ATOM 1767 N N . GLU A 1 218 ? 1.721 -10.152 21.719 1.00 87.38 218 GLU A N 1
ATOM 1768 C CA . GLU A 1 218 ? 0.766 -9.518 22.639 1.00 87.38 218 GLU A CA 1
ATOM 1769 C C . GLU A 1 218 ? 0.168 -8.208 22.099 1.00 87.38 218 GLU A C 1
ATOM 1771 O O . GLU A 1 218 ? -0.993 -7.890 22.380 1.00 87.38 218 GLU A O 1
ATOM 1776 N N . PHE A 1 219 ? 0.940 -7.437 21.333 1.00 93.94 219 PHE A N 1
ATOM 1777 C CA . PHE A 1 219 ? 0.551 -6.113 20.847 1.00 93.94 219 PHE A CA 1
ATOM 1778 C C . PHE A 1 219 ? 0.336 -6.118 19.328 1.00 93.94 219 PHE A C 1
ATOM 1780 O O . PHE A 1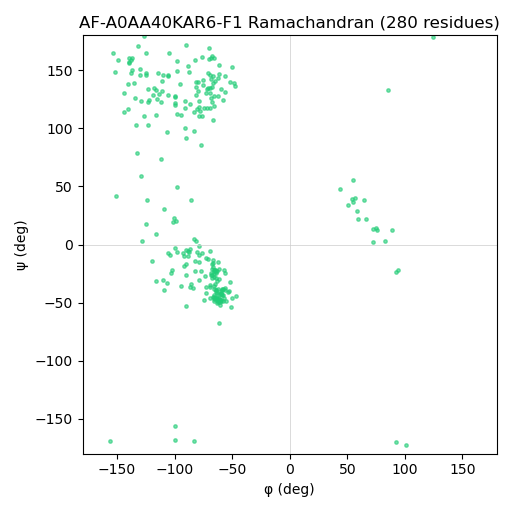 219 ? 1.172 -5.584 18.597 1.00 93.94 219 PHE A O 1
ATOM 1787 N N . PRO A 1 220 ? -0.771 -6.702 18.831 1.00 95.56 220 PRO A N 1
ATOM 1788 C CA . PRO A 1 220 ? -1.029 -6.738 17.403 1.00 95.56 220 PRO A CA 1
ATOM 1789 C C . PRO A 1 220 ? -1.324 -5.339 16.854 1.00 95.56 220 PRO A C 1
ATOM 1791 O O . PRO A 1 220 ? -1.733 -4.419 17.578 1.00 95.56 220 PRO A O 1
ATOM 1794 N N . VAL A 1 221 ? -1.178 -5.206 15.538 1.00 98.12 221 VAL A N 1
ATOM 1795 C CA . VAL A 1 221 ? -1.769 -4.102 14.778 1.00 98.12 221 VAL A CA 1
ATOM 1796 C C . VAL A 1 221 ? -3.037 -4.602 14.109 1.00 98.12 221 VAL A C 1
ATOM 1798 O O . VAL A 1 221 ? -2.984 -5.550 13.337 1.00 98.12 221 VAL A O 1
ATOM 1801 N N . VAL A 1 222 ? -4.173 -3.976 14.397 1.00 98.38 222 VAL A N 1
ATOM 1802 C CA . VAL A 1 222 ? -5.456 -4.289 13.758 1.00 98.38 222 VAL A CA 1
ATOM 1803 C C . VAL A 1 222 ? -5.716 -3.273 12.661 1.00 98.38 222 VAL A C 1
ATOM 1805 O O . VAL A 1 222 ? -5.690 -2.070 12.910 1.00 98.38 222 VAL A O 1
ATOM 1808 N N . VAL A 1 223 ? -5.989 -3.750 11.454 1.00 98.44 223 VAL A N 1
ATOM 1809 C CA . VAL A 1 223 ? -6.346 -2.909 10.313 1.00 98.44 223 VAL A CA 1
ATOM 1810 C C . VAL A 1 223 ? -7.784 -3.211 9.933 1.00 98.44 223 VAL A C 1
ATOM 1812 O O . VAL A 1 223 ? -8.149 -4.373 9.780 1.00 98.44 223 VAL A O 1
ATOM 1815 N N . VAL A 1 224 ? -8.596 -2.168 9.794 1.00 98.44 224 VAL A N 1
ATOM 1816 C CA . VAL A 1 224 ? -9.982 -2.241 9.324 1.00 98.44 224 VAL A CA 1
ATOM 1817 C C . VAL A 1 224 ? -10.083 -1.430 8.049 1.00 98.44 224 VAL A C 1
ATOM 1819 O O . VAL A 1 224 ? -9.673 -0.271 8.040 1.00 98.44 224 VAL A O 1
ATOM 1822 N N . VAL A 1 225 ? -10.635 -2.009 6.987 1.00 98.25 225 VAL A N 1
ATOM 1823 C CA . VAL A 1 225 ? -10.770 -1.323 5.698 1.00 98.25 225 VAL A CA 1
ATOM 1824 C C . VAL A 1 225 ? -12.172 -1.426 5.139 1.00 98.25 225 VAL A C 1
ATOM 1826 O O . VAL A 1 225 ? -12.832 -2.456 5.267 1.00 98.25 225 VAL A O 1
ATOM 1829 N N . ASN A 1 226 ? -12.583 -0.366 4.454 1.00 98.06 226 ASN A N 1
ATOM 1830 C CA . ASN A 1 226 ? -13.750 -0.341 3.589 1.00 98.06 226 ASN A CA 1
ATOM 1831 C C . ASN A 1 226 ? -13.295 -0.073 2.151 1.00 98.06 226 ASN A C 1
ATOM 1833 O O . ASN A 1 226 ? -12.836 1.014 1.823 1.00 98.06 226 ASN A O 1
ATOM 1837 N N . LEU A 1 227 ? -13.434 -1.080 1.295 1.00 96.94 227 LEU A N 1
ATOM 1838 C CA . LEU A 1 227 ? -13.106 -1.070 -0.133 1.00 96.94 227 LEU A CA 1
ATOM 1839 C C . LEU A 1 227 ? -14.362 -0.886 -1.002 1.00 96.94 227 LEU A C 1
ATOM 1841 O O . LEU A 1 227 ? -14.409 -1.344 -2.144 1.00 96.94 227 LEU A O 1
ATOM 1845 N N . SER A 1 228 ? -15.428 -0.315 -0.443 1.00 95.69 228 SER A N 1
ATOM 1846 C CA . SER A 1 228 ? -16.668 -0.021 -1.161 1.00 95.69 228 SER A CA 1
ATOM 1847 C C . SER A 1 228 ? -16.799 1.469 -1.464 1.00 95.69 228 SER A C 1
ATOM 1849 O O . SER A 1 228 ? -16.110 2.294 -0.867 1.00 95.69 228 SER A O 1
ATOM 1851 N N . ASP A 1 229 ? -17.710 1.806 -2.379 1.00 94.25 229 ASP A N 1
ATOM 1852 C CA . ASP A 1 229 ? -18.049 3.184 -2.754 1.00 94.25 229 ASP A CA 1
ATOM 1853 C C . ASP A 1 229 ? -19.026 3.874 -1.791 1.00 94.25 229 ASP A C 1
ATOM 1855 O O . ASP A 1 229 ? -19.404 5.029 -2.017 1.00 94.25 229 ASP A O 1
ATOM 1859 N N . GLU A 1 230 ? -19.397 3.193 -0.706 1.00 93.62 230 GLU A N 1
ATOM 1860 C CA . GLU A 1 230 ? -20.410 3.627 0.248 1.00 93.62 230 GLU A CA 1
ATOM 1861 C C . GLU A 1 230 ? -19.815 3.831 1.642 1.00 93.62 230 GLU A C 1
ATOM 1863 O O . GLU A 1 230 ? -19.030 3.019 2.145 1.00 93.62 230 GLU A O 1
ATOM 1868 N N . ASP A 1 231 ? -20.194 4.947 2.262 1.00 95.38 231 ASP A N 1
ATOM 1869 C CA . ASP A 1 231 ? -19.971 5.144 3.688 1.00 95.38 231 ASP A CA 1
ATOM 1870 C C . ASP A 1 231 ? -20.867 4.168 4.452 1.00 95.38 231 ASP A C 1
ATOM 1872 O O . ASP A 1 231 ? -22.010 3.913 4.058 1.00 95.38 231 ASP A O 1
ATOM 1876 N N . MET A 1 232 ? -20.364 3.623 5.556 1.00 94.38 232 MET A N 1
ATOM 1877 C CA . MET A 1 232 ? -21.172 2.723 6.362 1.00 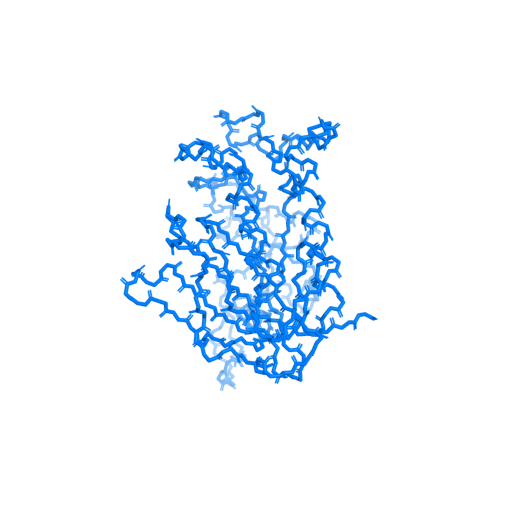94.38 232 MET A CA 1
ATOM 1878 C C . MET A 1 232 ? -22.354 3.466 6.993 1.00 94.38 232 MET A C 1
ATOM 1880 O O . MET A 1 232 ? -22.145 4.499 7.630 1.00 94.38 232 MET A O 1
ATOM 1884 N N . PRO A 1 233 ? -23.596 2.961 6.832 1.00 87.94 233 PRO A N 1
ATOM 1885 C CA . PRO A 1 233 ? -24.773 3.625 7.366 1.00 87.94 233 PRO A CA 1
ATOM 1886 C C . PRO A 1 233 ? -24.790 3.562 8.895 1.00 87.94 233 PRO A C 1
ATOM 1888 O O . PRO A 1 233 ? -24.414 2.554 9.493 1.00 87.94 233 PRO A O 1
ATOM 1891 N N . GLY A 1 234 ? -25.315 4.618 9.515 1.00 88.81 234 GLY A N 1
ATOM 1892 C CA . GLY A 1 234 ? -25.439 4.732 10.967 1.00 88.81 234 GLY A CA 1
ATOM 1893 C C . GLY A 1 234 ? -24.247 5.424 11.629 1.00 88.81 234 GLY A C 1
ATOM 1894 O O . GLY A 1 234 ? -23.408 6.032 10.970 1.00 88.81 234 GLY A O 1
ATOM 1895 N N . ALA A 1 235 ? -24.213 5.371 12.962 1.00 89.19 235 ALA A N 1
ATOM 1896 C CA . ALA A 1 235 ? -23.165 6.013 13.755 1.00 89.19 235 ALA A CA 1
ATOM 1897 C C . ALA A 1 235 ? -21.882 5.170 13.852 1.00 89.19 235 ALA A C 1
ATOM 1899 O O . ALA A 1 235 ? -20.814 5.717 14.106 1.00 89.19 235 ALA A O 1
ATOM 1900 N N . GLU A 1 236 ? -21.972 3.851 13.660 1.00 93.56 236 GLU A N 1
ATOM 1901 C CA . GLU A 1 236 ? -20.835 2.940 13.790 1.00 93.56 236 GLU A CA 1
ATOM 1902 C C . GLU A 1 236 ? -20.974 1.692 12.913 1.00 93.56 236 GLU A C 1
ATOM 1904 O O . GLU A 1 236 ? -22.066 1.164 12.704 1.00 93.56 236 GLU A O 1
ATOM 1909 N N . TYR A 1 237 ? -19.830 1.189 12.454 1.00 95.81 237 TYR A N 1
ATOM 1910 C CA . TYR A 1 237 ? -19.659 -0.170 11.974 1.00 95.81 237 TYR A CA 1
ATOM 1911 C C . TYR A 1 237 ? -19.022 -1.017 13.076 1.00 95.81 237 TYR A C 1
ATOM 1913 O O . TYR A 1 237 ? -17.982 -0.652 13.630 1.00 95.81 237 TYR A O 1
ATOM 1921 N N . VAL A 1 238 ? -19.641 -2.157 13.385 1.00 96.31 238 VAL A N 1
ATOM 1922 C CA . VAL A 1 238 ? -19.177 -3.068 14.434 1.00 96.31 238 VAL A CA 1
ATOM 1923 C C . VAL A 1 238 ? -18.378 -4.202 13.809 1.00 96.31 238 VAL A C 1
ATOM 1925 O O . VAL A 1 238 ? -18.932 -5.071 13.140 1.00 96.31 238 VAL A O 1
ATOM 1928 N N . VAL A 1 239 ? -17.077 -4.225 14.080 1.00 97.12 239 VAL A N 1
ATOM 1929 C CA . VAL A 1 239 ? -16.213 -5.359 13.752 1.00 97.12 239 VAL A CA 1
ATOM 1930 C C . VAL A 1 239 ? -16.401 -6.436 14.836 1.00 97.12 239 VAL A C 1
ATOM 1932 O O . VAL A 1 239 ? -16.121 -6.173 16.015 1.00 97.12 239 VAL A O 1
ATOM 1935 N N . PRO A 1 240 ? -16.903 -7.638 14.499 1.00 94.31 240 PRO A N 1
ATOM 1936 C CA . PRO A 1 240 ? -17.035 -8.731 15.456 1.00 94.31 240 PRO A CA 1
ATOM 1937 C C . PRO A 1 240 ? -15.659 -9.285 15.850 1.00 94.31 240 PRO A C 1
ATOM 1939 O O . PRO A 1 240 ? -14.681 -9.120 15.127 1.00 94.31 240 PRO A O 1
ATOM 1942 N N . ASN A 1 241 ? -15.593 -9.967 16.998 1.00 93.06 241 ASN A N 1
ATOM 1943 C CA . ASN A 1 241 ? -14.405 -10.713 17.442 1.00 93.06 241 ASN A CA 1
ATOM 1944 C C . ASN A 1 241 ? -13.110 -9.883 17.490 1.00 93.06 241 ASN A C 1
ATOM 1946 O O . ASN A 1 241 ? -12.033 -10.379 17.169 1.00 93.06 241 ASN A O 1
ATOM 1950 N N . TRP A 1 242 ? -13.214 -8.610 17.884 1.00 96.12 242 TRP A N 1
ATOM 1951 C CA . TRP A 1 242 ? -12.053 -7.734 17.995 1.00 96.12 242 TRP A CA 1
ATOM 1952 C C . TRP A 1 242 ? -11.009 -8.318 18.965 1.00 96.12 242 TRP A C 1
ATOM 1954 O O . TRP A 1 242 ? -11.349 -8.583 20.124 1.00 96.12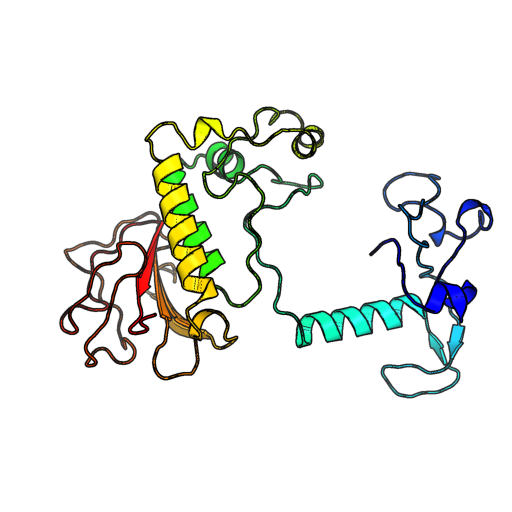 242 TRP A O 1
ATOM 1964 N N . PRO A 1 243 ? -9.748 -8.507 18.536 1.00 93.75 243 PRO A N 1
ATOM 1965 C CA . PRO A 1 243 ? -8.750 -9.202 19.339 1.00 93.75 243 PRO A CA 1
ATOM 1966 C C . PRO A 1 243 ? -8.369 -8.366 20.562 1.00 93.75 243 PRO A C 1
ATOM 1968 O O . PRO A 1 243 ? -7.823 -7.280 20.413 1.00 93.75 243 PRO A O 1
ATOM 1971 N N . GLY A 1 244 ? -8.636 -8.867 21.772 1.00 91.62 244 GLY A N 1
ATOM 1972 C CA . GLY A 1 244 ? -8.299 -8.177 23.024 1.00 91.62 244 GLY A CA 1
ATOM 1973 C C . GLY A 1 244 ? -9.057 -6.862 23.228 1.00 91.62 244 GLY A C 1
ATOM 1974 O O . GLY A 1 244 ? -8.466 -5.880 23.689 1.00 91.62 244 GLY A O 1
ATOM 1975 N N . ARG A 1 245 ? -10.339 -6.813 22.839 1.00 93.06 245 ARG A N 1
ATOM 1976 C CA . ARG A 1 245 ? -11.212 -5.631 22.984 1.00 93.06 245 ARG A CA 1
ATOM 1977 C C . ARG A 1 245 ? -11.246 -5.107 24.415 1.00 93.06 245 ARG A C 1
ATOM 1979 O O . ARG A 1 245 ? -11.215 -3.904 24.618 1.00 93.06 245 ARG A O 1
ATOM 1986 N N . GLU A 1 246 ? -11.288 -6.008 25.386 1.00 92.50 246 GLU A N 1
ATOM 1987 C CA . GLU A 1 246 ? -11.341 -5.724 26.820 1.00 92.50 246 GLU A CA 1
ATOM 1988 C C . GLU A 1 246 ? -10.064 -5.076 27.369 1.00 92.50 246 GLU A C 1
ATOM 1990 O O . GLU A 1 246 ? -10.070 -4.511 28.463 1.00 92.50 246 GLU A O 1
ATOM 1995 N N . LYS A 1 247 ? -8.953 -5.147 26.628 1.00 92.50 247 LYS A N 1
ATOM 1996 C CA 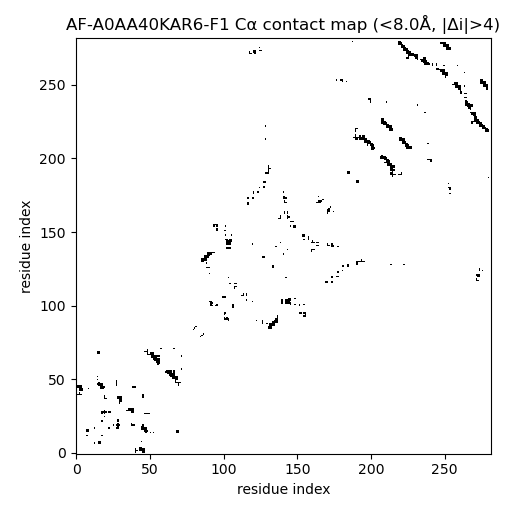. LYS A 1 247 ? -7.679 -4.580 27.062 1.00 92.50 247 LYS A CA 1
ATOM 1997 C C . LYS A 1 247 ? -7.661 -3.074 26.818 1.00 92.50 247 LYS A C 1
ATOM 1999 O O . LYS A 1 247 ? -7.937 -2.606 25.717 1.00 92.50 247 LYS A O 1
ATOM 2004 N N . ALA A 1 248 ? -7.254 -2.314 27.829 1.00 92.56 248 ALA A N 1
ATOM 2005 C CA . ALA A 1 248 ? -7.047 -0.876 27.705 1.00 92.56 248 ALA A CA 1
ATOM 2006 C C . ALA A 1 248 ? -5.823 -0.531 26.830 1.00 92.56 248 ALA A C 1
ATOM 2008 O O . ALA A 1 248 ? -4.988 -1.384 26.506 1.00 92.56 248 ALA A O 1
ATOM 2009 N N . GLY A 1 249 ? -5.701 0.754 26.486 1.00 94.25 249 GLY A N 1
ATOM 2010 C CA . GLY A 1 249 ? -4.519 1.311 25.820 1.00 94.25 249 GLY A CA 1
ATOM 2011 C C . GLY A 1 249 ? -4.543 1.264 24.292 1.00 94.25 249 GLY A C 1
ATOM 2012 O O . GLY A 1 249 ? -3.506 1.512 23.677 1.00 94.25 249 GLY A O 1
ATOM 2013 N N . TRP A 1 250 ? -5.692 0.969 23.679 1.00 97.19 250 TRP A N 1
ATOM 2014 C CA . TRP A 1 250 ? -5.862 1.082 22.232 1.00 97.19 250 TRP A CA 1
ATOM 2015 C C . TRP A 1 250 ? -5.672 2.521 21.758 1.00 97.19 250 TRP A C 1
ATOM 2017 O O . TRP A 1 250 ? -6.093 3.477 22.407 1.00 97.19 250 TRP A O 1
ATOM 2027 N N . ARG A 1 251 ? -5.064 2.664 20.585 1.00 96.69 251 ARG A N 1
ATOM 2028 C CA . ARG A 1 251 ? -4.919 3.928 19.865 1.00 96.69 251 ARG A CA 1
ATOM 2029 C C . ARG A 1 251 ? -5.184 3.725 18.384 1.00 96.69 251 ARG A C 1
ATOM 2031 O O . ARG A 1 251 ? -4.838 2.676 17.844 1.00 96.69 251 ARG A O 1
ATOM 2038 N N . GLU A 1 252 ? -5.735 4.740 17.732 1.00 97.12 252 GLU A N 1
ATOM 2039 C CA . GLU A 1 252 ? -5.799 4.822 16.275 1.00 97.12 252 GLU A CA 1
ATOM 2040 C C . GLU A 1 252 ? -4.545 5.567 15.788 1.00 97.12 252 GLU A C 1
ATOM 2042 O O . GLU A 1 252 ? -4.202 6.659 16.257 1.00 97.12 252 GLU A O 1
ATOM 2047 N N . VAL A 1 253 ? -3.788 4.909 14.913 1.00 96.88 253 VAL A N 1
ATOM 2048 C CA . VAL A 1 253 ? -2.419 5.282 14.547 1.00 96.88 253 VAL A CA 1
ATOM 2049 C C . VAL A 1 253 ? -2.394 6.522 13.665 1.00 96.88 253 VAL A C 1
ATOM 2051 O O . VAL A 1 253 ? -1.532 7.385 13.854 1.00 96.88 253 VAL A O 1
ATOM 2054 N N . SER A 1 254 ? -3.311 6.626 12.702 1.00 88.69 254 SER A N 1
ATOM 2055 C CA . SER A 1 254 ? -3.272 7.693 11.702 1.00 88.69 254 SER A CA 1
ATOM 2056 C C . SER A 1 254 ? -3.659 9.064 12.259 1.00 88.69 254 SER A C 1
ATOM 2058 O O . SER A 1 254 ? -3.043 10.070 11.911 1.00 88.69 254 SER A O 1
ATOM 2060 N N . GLN A 1 255 ? -4.619 9.093 13.177 1.00 89.81 255 GLN A N 1
ATOM 2061 C CA . GLN A 1 255 ? -5.114 10.277 13.875 1.00 89.81 255 GLN A CA 1
ATOM 2062 C C . GLN A 1 255 ? -4.389 10.520 15.202 1.00 89.81 255 GLN A C 1
ATOM 2064 O O . GLN A 1 255 ? -4.589 11.559 15.824 1.00 89.81 255 GLN A O 1
ATOM 2069 N N . LYS A 1 256 ? -3.534 9.582 15.635 1.00 92.69 256 LYS A N 1
ATOM 2070 C CA . LYS A 1 256 ? -2.766 9.649 16.890 1.00 92.69 256 LYS A CA 1
ATOM 2071 C C . LYS A 1 256 ? -3.649 9.878 18.121 1.00 92.69 256 LYS A C 1
ATOM 2073 O O . LYS A 1 256 ? -3.257 10.600 19.034 1.00 92.69 256 LYS A O 1
ATOM 2078 N N . ARG A 1 257 ? -4.822 9.247 18.152 1.00 95.12 257 ARG A N 1
ATOM 2079 C CA . ARG A 1 257 ? -5.768 9.360 19.270 1.00 95.12 257 ARG A CA 1
ATOM 2080 C C . ARG A 1 257 ? -5.847 8.064 20.058 1.00 95.12 257 ARG A C 1
ATOM 2082 O O . ARG A 1 257 ? -5.769 6.983 19.473 1.00 95.12 257 ARG A O 1
ATOM 2089 N N . ASP A 1 258 ? -6.050 8.177 21.362 1.00 96.62 258 ASP A N 1
ATOM 2090 C CA . ASP A 1 258 ? -6.433 7.034 22.184 1.00 96.62 258 ASP A CA 1
ATOM 2091 C C . ASP A 1 258 ? -7.882 6.627 21.870 1.00 96.62 258 ASP A C 1
ATOM 2093 O O . ASP A 1 258 ? -8.733 7.450 21.516 1.00 96.62 258 ASP A O 1
ATOM 2097 N N . VAL A 1 259 ? -8.150 5.330 21.971 1.00 96.31 259 VAL A N 1
ATOM 2098 C CA . VAL A 1 259 ? -9.453 4.724 21.709 1.00 96.31 259 VAL A CA 1
ATOM 2099 C C . VAL A 1 259 ? -9.830 3.903 22.937 1.00 96.31 259 VAL A C 1
ATOM 2101 O O . VAL A 1 259 ? -9.180 2.900 23.218 1.00 96.31 259 VAL A O 1
ATOM 2104 N N . PRO A 1 260 ? -10.846 4.327 23.702 1.00 95.06 260 PRO A N 1
ATOM 2105 C CA . PRO A 1 260 ? -11.379 3.519 24.794 1.00 95.06 260 PRO A CA 1
ATOM 2106 C C . PRO A 1 260 ? -11.720 2.065 24.399 1.00 95.06 260 PRO A C 1
ATOM 2108 O O . PRO A 1 260 ? -12.029 1.767 23.245 1.00 95.06 260 PRO A O 1
ATOM 2111 N N . ALA A 1 261 ? -11.672 1.140 25.356 1.00 92.94 261 ALA A N 1
ATOM 2112 C CA . ALA A 1 261 ? -11.970 -0.277 25.112 1.00 92.94 261 ALA A CA 1
ATOM 2113 C C . ALA A 1 261 ? -13.458 -0.511 24.769 1.00 92.94 261 ALA A C 1
ATOM 2115 O O . ALA A 1 261 ? -13.814 -1.444 24.052 1.00 92.94 261 ALA A O 1
ATOM 2116 N N . GLU A 1 262 ? -14.334 0.380 25.234 1.00 91.88 262 GLU A N 1
ATOM 2117 C CA . GLU A 1 262 ? -15.794 0.304 25.130 1.00 91.88 262 GLU A CA 1
ATOM 2118 C C . GLU A 1 262 ? -16.310 0.460 23.687 1.00 91.88 262 GLU A C 1
ATOM 2120 O O . GLU A 1 262 ? -17.383 -0.043 23.335 1.00 91.88 262 GLU A O 1
ATOM 2125 N N . TRP A 1 263 ? -15.541 1.151 22.841 1.00 93.00 263 TRP A N 1
ATOM 2126 C CA . TRP A 1 263 ? -15.898 1.457 21.448 1.00 93.00 263 TRP A CA 1
ATOM 2127 C C . TRP A 1 263 ? -14.818 1.077 20.424 1.00 93.00 263 TRP A C 1
ATOM 2129 O O . TRP A 1 263 ? -15.003 1.291 19.228 1.00 93.00 263 TRP A O 1
ATOM 2139 N N . VAL A 1 264 ? -13.702 0.459 20.834 1.00 95.81 264 VAL A N 1
ATOM 2140 C CA . VAL A 1 264 ? -12.716 -0.033 19.862 1.00 95.81 264 VAL A CA 1
ATOM 2141 C C . VAL A 1 264 ? -13.336 -1.117 18.962 1.00 95.81 264 VAL A C 1
ATOM 2143 O O . VAL A 1 264 ? -13.973 -2.080 19.415 1.00 95.81 264 VAL A O 1
ATOM 2146 N N . GLY A 1 265 ? -13.197 -0.930 17.647 1.00 95.25 265 GLY A N 1
ATOM 2147 C CA . GLY A 1 265 ? -13.874 -1.750 16.641 1.00 95.25 265 GLY A CA 1
ATOM 2148 C C . GLY A 1 265 ? -15.368 -1.458 16.478 1.00 95.25 265 GLY A C 1
ATOM 2149 O O . GLY A 1 265 ? -16.070 -2.280 15.892 1.00 95.25 265 GLY A O 1
ATOM 2150 N N . ARG A 1 266 ? -15.856 -0.333 17.011 1.00 96.19 266 ARG A N 1
ATOM 2151 C CA . ARG A 1 266 ? -17.222 0.186 16.862 1.00 96.19 266 ARG A CA 1
ATOM 2152 C C . ARG A 1 266 ? -17.147 1.664 16.500 1.00 96.19 266 ARG A C 1
ATOM 2154 O O . ARG A 1 266 ? -17.264 2.542 17.346 1.00 96.19 266 ARG A O 1
ATOM 2161 N N . GLU A 1 267 ? -16.865 1.942 15.235 1.00 95.56 267 GLU A N 1
ATOM 2162 C CA . GLU A 1 267 ? -16.605 3.305 14.774 1.00 95.56 267 GLU A CA 1
ATOM 2163 C C . GLU A 1 267 ? -17.249 3.589 13.418 1.00 95.56 267 GLU A C 1
ATOM 2165 O O . GLU A 1 267 ? -17.459 2.650 12.648 1.00 95.56 267 GLU A O 1
ATOM 2170 N N . PRO A 1 268 ? -17.507 4.867 13.069 1.00 96.31 268 PRO A N 1
ATOM 2171 C CA . PRO A 1 268 ? -17.839 5.233 11.696 1.00 96.31 268 PRO A CA 1
ATOM 2172 C C . PRO A 1 268 ? -16.787 4.673 10.739 1.00 96.31 268 PRO A C 1
ATOM 2174 O O . PRO A 1 268 ? -15.598 4.719 11.053 1.00 96.31 268 PRO A O 1
ATOM 2177 N N . LEU A 1 269 ? -17.203 4.160 9.588 1.00 96.50 269 LEU A N 1
ATOM 2178 C CA . LEU A 1 269 ? -16.284 3.629 8.587 1.00 96.50 269 LEU A CA 1
ATOM 2179 C C . LEU A 1 269 ? -16.684 4.167 7.218 1.00 96.50 269 LEU A C 1
ATOM 2181 O O . LEU A 1 269 ? -17.677 3.742 6.628 1.00 96.50 269 LEU A O 1
ATOM 2185 N N . LEU A 1 270 ? -15.934 5.147 6.737 1.00 96.94 270 LEU A N 1
ATOM 2186 C CA . LEU A 1 270 ? -16.208 5.814 5.472 1.00 96.94 270 LEU A CA 1
ATOM 2187 C C . LEU A 1 270 ? -15.797 4.924 4.297 1.00 96.94 270 LEU A C 1
ATOM 2189 O O . LEU A 1 270 ? -15.012 3.985 4.447 1.00 96.94 270 LEU A O 1
ATOM 2193 N N . ARG A 1 271 ? -16.328 5.211 3.110 1.00 96.88 271 ARG A N 1
ATOM 2194 C CA . ARG A 1 271 ? -15.888 4.572 1.866 1.00 96.88 271 ARG A CA 1
ATOM 2195 C C . ARG A 1 271 ? -14.400 4.761 1.676 1.00 96.88 271 ARG A C 1
ATOM 2197 O O . ARG A 1 271 ? -13.877 5.827 1.992 1.00 96.88 271 ARG A O 1
ATOM 2204 N N . TRP A 1 272 ? -13.733 3.764 1.108 1.00 97.56 272 TRP A N 1
ATOM 2205 C CA . TRP A 1 272 ? -12.304 3.831 0.792 1.00 97.56 272 TRP A CA 1
ATOM 2206 C C . TRP A 1 272 ? -11.432 4.295 1.969 1.00 97.56 272 TRP A C 1
ATOM 2208 O O . TRP A 1 272 ? -10.446 5.006 1.773 1.00 97.56 272 TRP A O 1
ATOM 2218 N N . GLU A 1 273 ? -11.817 3.936 3.194 1.00 97.62 273 GLU A N 1
ATOM 2219 C CA . GLU A 1 273 ? -11.109 4.278 4.425 1.00 97.62 273 GLU A CA 1
ATOM 2220 C C . GLU A 1 273 ? -10.373 3.053 4.969 1.00 97.62 273 GLU A C 1
ATOM 2222 O O . GLU A 1 273 ? -10.855 1.922 4.880 1.00 97.62 273 GLU A O 1
ATOM 2227 N N . ALA A 1 274 ? -9.211 3.302 5.567 1.00 98.19 274 ALA A N 1
ATOM 2228 C CA . ALA A 1 274 ? -8.517 2.351 6.415 1.00 98.19 274 ALA A CA 1
ATOM 2229 C C . ALA A 1 274 ? -8.286 2.976 7.790 1.00 98.19 274 ALA A C 1
ATOM 2231 O O . ALA A 1 274 ? -7.811 4.111 7.887 1.00 98.19 274 ALA A O 1
ATOM 2232 N N . LYS A 1 275 ? -8.582 2.215 8.841 1.00 98.12 275 LYS A N 1
ATOM 2233 C CA . LYS A 1 275 ? -8.297 2.565 10.232 1.00 98.12 275 LYS A CA 1
ATOM 2234 C C . LYS A 1 275 ? -7.310 1.565 10.810 1.00 98.12 275 LYS A C 1
ATOM 2236 O O . LYS A 1 275 ? -7.471 0.358 10.626 1.00 98.12 275 LYS A O 1
ATOM 2241 N N . ILE A 1 276 ? -6.279 2.071 11.478 1.00 98.50 276 ILE A N 1
ATOM 2242 C CA . ILE A 1 276 ? -5.157 1.260 11.955 1.00 98.50 276 ILE A CA 1
ATOM 2243 C C . ILE A 1 276 ? -5.063 1.434 13.461 1.00 98.50 276 ILE A C 1
ATOM 2245 O O . ILE A 1 276 ? -4.929 2.551 13.955 1.00 98.50 276 ILE A O 1
ATOM 2249 N N . TYR A 1 277 ? -5.097 0.329 14.190 1.00 98.25 277 TYR A N 1
ATOM 2250 C CA . TYR A 1 277 ? -5.149 0.318 15.640 1.00 98.25 277 TYR A CA 1
ATOM 2251 C C . TYR A 1 277 ? -4.018 -0.499 16.221 1.00 98.25 277 TYR A C 1
ATOM 2253 O O . TYR A 1 277 ? -3.610 -1.514 15.666 1.00 98.25 277 TYR A O 1
ATOM 2261 N N . THR A 1 278 ? -3.538 -0.090 17.384 1.00 97.50 278 THR A N 1
ATOM 2262 C CA . THR A 1 278 ? -2.587 -0.886 18.154 1.00 97.50 278 THR A CA 1
ATOM 2263 C C . THR A 1 278 ? -2.706 -0.563 19.635 1.00 97.50 278 THR A C 1
ATOM 2265 O O . THR A 1 278 ? -3.278 0.461 20.007 1.00 97.50 278 THR A O 1
ATOM 2268 N N . ARG A 1 279 ? -2.142 -1.426 20.476 1.00 96.00 279 ARG A N 1
ATOM 2269 C CA . ARG A 1 279 ? -1.848 -1.129 21.886 1.00 96.00 279 ARG A CA 1
ATOM 2270 C C . ARG A 1 279 ? -0.353 -0.901 22.125 1.00 96.00 279 ARG A C 1
ATOM 2272 O O . ARG A 1 279 ? 0.038 -0.531 23.226 1.00 96.00 279 ARG A O 1
ATOM 2279 N N . TRP A 1 280 ? 0.477 -1.135 21.106 1.00 95.75 280 TRP A N 1
ATOM 2280 C CA . TRP A 1 280 ? 1.916 -0.930 21.183 1.00 95.75 280 TRP A CA 1
ATOM 2281 C C . TRP A 1 280 ? 2.240 0.562 21.343 1.00 95.75 280 TRP A C 1
ATOM 2283 O O . TRP A 1 280 ? 1.632 1.430 20.701 1.00 95.75 280 TRP A O 1
ATOM 2293 N N . ARG A 1 281 ? 3.215 0.851 22.204 1.00 89.69 281 ARG A N 1
ATOM 2294 C CA . ARG A 1 281 ? 3.786 2.182 22.414 1.00 89.69 281 ARG A CA 1
ATOM 2295 C C . ARG A 1 281 ? 5.294 2.098 22.215 1.00 89.69 281 ARG A C 1
ATOM 2297 O O . ARG A 1 281 ? 5.888 1.059 22.490 1.00 89.69 281 ARG A O 1
ATOM 2304 N N . GLU A 1 282 ? 5.842 3.185 21.687 1.00 80.31 282 GLU A N 1
ATOM 2305 C CA . GLU A 1 282 ? 7.286 3.385 21.552 1.00 80.31 282 GLU A CA 1
ATOM 2306 C C . GLU A 1 282 ? 7.938 3.626 22.912 1.00 80.31 282 GLU A C 1
ATOM 2308 O O . GLU A 1 282 ? 7.285 4.297 23.749 1.00 80.31 282 GLU A O 1
#

Radius of gyration: 24.47 Å; Cα contacts (8 Å, |Δi|>4): 482; chains: 1; bounding box: 62×60×61 Å

Nearest PDB structures (foldseek):
  1j0j-assembly1_A  TM=6.662E-01  e=5.596E-08  Geobacillus stearothermophilus
  1izk-assembly1_A  TM=7.716E-01  e=1.833E-06  Thermoactinomyces vulgaris
  1m7x-assembly2_B  TM=6.462E-01  e=2.196E-05  Escherichia coli
  6bs6-assembly2_B  TM=5.969E-01  e=2.952E-05  Bacteroides thetaiotaomicron VPI-5482
  6xsv-assembly1_A  TM=6.254E-01  e=2.782E-05  Aspergillus oryzae

Foldseek 3Di:
DFFDDDPCCPVPDVLWFDDLVVCVVQPQQADPVDPSHGDDRVPGTTTDFPDWDQAAQPVPRDHRDTDSVNVSVVVVVVVCCVVVAFAEDEPADLDLDDPQRFQQLCSCVVVVNPPSLLLLLLVLLPQLQATHHYDYDPQSLLRFHQPPVVHSVCSNVRDRDCVSCVPPDSSVVSNLLNVLSNVCLVPPVQSNDNDKAWPDAPVVVVRQWTWMWGHPDDKIKIKTFGQDPFWDPDFWDADPPPPPLVDAQKDWRRVRGGDGSVCVRTGGHGHSDMTIMISDDD

Mean predicted aligned error: 9.78 Å

InterPro domains:
  IPR017853 Glycoside hydrolase superfamily [SSF51445] (85-232)

pLDDT: mean 91.03, std 7.11, range [61.38, 98.56]

Sequence (282 aa):
MAFGHDPYRHIAYQQFHLRPPTEPDNPDSYQSDANRVIRDGFGGEPWRYIQSTPTYHPETGEGHVPVHPSWAFHRAHLARWMNDFAAVNYITSHDIEGWRKERLFNFLASSGVRDVARRARLAFALLLTSVGTPMIFAGEEFCDQMDSSVDMRQKQTDPVNYERKDDGGWRQALFGYVANLVRFRTRCPALGDDETDFFHVDRGRGGRIMAWRRGGGEFPVVVVVNLSDEDMPGAEYVVPNWPGREKAGWREVSQKRDVPAEWVGREPLLRWEAKIYTRWRE

Organism: NCBI:txid314040